Protein AF-0000000068317750 (afdb_homodimer)

Sequence (224 aa):
MEELCHSLQLIDGNGKFNVAGLEEFVKAVKLTQCGLSYTVVGIMGPQSSGKSTLLNHLFHTNFREMDAYKGRSQTTKGIWMANCVGIEPLTIAMDLEGTDGRERGECFQKQFMEELCHSLQLIDGNGKFNVAGLEEFVKAVKLTQCGLSYTVVGIMGPQSSGKSTLLNHLFHTNFREMDAYKGRSQTTKGIWMANCVGIEPLTIAMDLEGTDGRERGECFQKQF

pLDDT: mean 83.22, std 21.44, range [25.55, 98.38]

InterPro domains:
  IPR008803 RHD3/Sey1 [PTHR45923] (1-110)
  IPR027417 P-loop containing nucleoside triphosphate hydrolase [G3DSA:3.40.50.300] (4-111)
  IPR027417 P-loop containing nucleoside triphosphate hydrolase [SSF52540] (7-105)
  IPR030386 GB1/RHD3-type guanine nucleotide-binding (G) domain [PS51715] (35-112)

Nearest PDB structures (foldseek):
  5nkm-assembly2_D  TM=5.531E-01  e=4.008E-03  Caenorhabditis elegans
  6mq9-assembly3_C  TM=5.721E-01  e=2.357E-01  Homo sapiens
  7u06-assembly1_l  TM=4.426E-01  e=7.712E-02  Saccharomyces cerevisiae
  6mqk-assembly6_B  TM=5.219E-01  e=1.585E+00  Homo sapiens
  1z08-assembly3_C  TM=5.622E-01  e=6.299E+00  Homo sapiens

Organism: Vitis vinifera (NCBI:txid29760)

Radius of gyration: 17.78 Å; Cα contacts (8 Å, |Δi|>4): 434; chains: 2; bounding box: 45×52×44 Å

Secondary structure (DSSP, 8-state):
------EEEEE-TT--B-HHHHHHHHHHHTGGGSTT-EEEEEEE-BTTSSHHHHHHHHH--------STT-TT----SEEEEEPTT-SSEEEEEEEPPB--SSTTSSHHHH-/------EEEEE-TT--B-HHHHHHHHHHHTGGGSTT-EEEEEEE-STTSSHHHHHHHHH--------STT-TT----SEEEEEPTT-SSEEEEEEEPPS--SSTTSSHHHH-

Structure (mmCIF, N/CA/C/O backbone):
data_AF-0000000068317750-model_v1
#
loop_
_entity.id
_entity.type
_entity.pdbx_description
1 polymer 'GB1/RHD3-type G domain-containing protein'
#
loop_
_atom_site.group_PDB
_atom_site.id
_atom_site.type_symbol
_atom_site.label_atom_id
_atom_site.label_alt_id
_atom_site.label_comp_id
_atom_site.label_asym_id
_atom_site.label_entity_id
_atom_site.label_seq_id
_atom_site.pdbx_PDB_ins_code
_atom_site.Cartn_x
_atom_site.Cartn_y
_atom_site.Cartn_z
_atom_site.occupancy
_atom_site.B_iso_or_equiv
_atom_site.auth_seq_id
_atom_site.auth_comp_id
_atom_site.auth_asym_id
_atom_site.auth_atom_id
_atom_site.pdbx_PDB_model_num
ATOM 1 N N . MET A 1 1 ? 21.859 -11.875 11.891 1 47.12 1 MET A N 1
ATOM 2 C CA . MET A 1 1 ? 22.281 -10.523 11.555 1 47.12 1 MET A CA 1
ATOM 3 C C . MET A 1 1 ? 21.094 -9.57 11.484 1 47.12 1 MET A C 1
ATOM 5 O O . MET A 1 1 ? 20.078 -9.891 10.883 1 47.12 1 MET A O 1
ATOM 9 N N . GLU A 1 2 ? 20.953 -8.625 12.32 1 60.72 2 GLU A N 1
ATOM 10 C CA . GLU A 1 2 ? 19.844 -7.68 12.477 1 60.72 2 GLU A CA 1
ATOM 11 C C . GLU A 1 2 ? 19.484 -7.031 11.141 1 60.72 2 GLU A C 1
ATOM 13 O O . GLU A 1 2 ? 20.359 -6.484 10.453 1 60.72 2 GLU A O 1
ATOM 18 N N . GLU A 1 3 ? 18.531 -7.496 10.453 1 77.44 3 GLU A N 1
ATOM 19 C CA . GLU A 1 3 ? 18.125 -6.887 9.195 1 77.44 3 GLU A CA 1
ATOM 20 C C . GLU A 1 3 ? 17.875 -5.391 9.359 1 77.44 3 GLU A C 1
ATOM 22 O O . GLU A 1 3 ? 17.219 -4.969 10.312 1 77.44 3 GLU A O 1
ATOM 27 N N . LEU A 1 4 ? 18.766 -4.566 8.75 1 90.56 4 LEU A N 1
ATOM 28 C CA . LEU A 1 4 ? 18.719 -3.109 8.82 1 90.56 4 LEU A CA 1
ATOM 29 C C . LEU A 1 4 ? 17.609 -2.557 7.926 1 90.56 4 LEU A C 1
ATOM 31 O O . LEU A 1 4 ? 17.391 -3.053 6.82 1 90.56 4 LEU A O 1
ATOM 35 N N . CYS A 1 5 ? 16.938 -1.648 8.484 1 96.44 5 CYS A N 1
ATOM 36 C CA . CYS A 1 5 ? 15.961 -0.932 7.676 1 96.44 5 CYS A CA 1
ATOM 37 C C . CYS A 1 5 ? 16.625 0.178 6.871 1 96.44 5 CYS A C 1
ATOM 39 O O . CYS A 1 5 ? 17.219 1.099 7.441 1 96.44 5 CYS A O 1
ATOM 41 N N . HIS A 1 6 ? 16.625 0.074 5.582 1 97.25 6 HIS A N 1
ATOM 42 C CA . HIS A 1 6 ? 17.094 1.112 4.676 1 97.25 6 HIS A CA 1
ATOM 43 C C . HIS A 1 6 ? 15.945 1.959 4.152 1 97.25 6 HIS A C 1
ATOM 45 O O . HIS A 1 6 ? 14.93 1.421 3.697 1 97.25 6 HIS A O 1
ATOM 51 N N . SER A 1 7 ? 16.109 3.242 4.277 1 97 7 SER A N 1
ATOM 52 C CA . SER A 1 7 ? 15.086 4.156 3.766 1 97 7 SER A CA 1
ATOM 53 C C . SER A 1 7 ? 15.688 5.148 2.775 1 97 7 SER A C 1
ATOM 55 O O . SER A 1 7 ? 16.891 5.414 2.805 1 97 7 SER A O 1
ATOM 57 N N . LEU A 1 8 ? 14.789 5.645 1.859 1 96.88 8 LEU A N 1
ATOM 58 C CA . LEU A 1 8 ? 15.203 6.523 0.772 1 96.88 8 LEU A CA 1
ATOM 59 C C . LEU A 1 8 ? 14.078 7.465 0.37 1 96.88 8 LEU A C 1
ATOM 61 O O . LEU A 1 8 ? 12.922 7.047 0.26 1 96.88 8 LEU A O 1
ATOM 65 N N . GLN A 1 9 ? 14.484 8.75 0.254 1 97.12 9 GLN A N 1
ATOM 66 C CA . GLN A 1 9 ? 13.562 9.641 -0.44 1 97.12 9 GLN A CA 1
ATOM 67 C C . GLN A 1 9 ? 13.664 9.469 -1.953 1 97.12 9 GLN A C 1
ATOM 69 O O . GLN A 1 9 ? 14.555 10.039 -2.588 1 97.12 9 GLN A O 1
ATOM 74 N N . LEU A 1 10 ? 12.719 8.773 -2.482 1 97.69 10 LEU A N 1
ATOM 75 C CA . LEU A 1 10 ? 12.758 8.422 -3.898 1 97.69 10 LEU A CA 1
ATOM 76 C C . LEU A 1 10 ? 12.508 9.648 -4.77 1 97.69 10 LEU A C 1
ATOM 78 O O . LEU A 1 10 ? 13.188 9.844 -5.777 1 97.69 10 LEU A O 1
ATOM 82 N N . ILE A 1 11 ? 11.461 10.359 -4.453 1 97 11 ILE A N 1
ATOM 83 C CA . ILE A 1 11 ? 11.109 11.617 -5.098 1 97 11 ILE A CA 1
ATOM 84 C C . ILE A 1 11 ? 11.062 12.734 -4.059 1 97 11 ILE A C 1
ATOM 86 O O . ILE A 1 11 ? 10.438 12.586 -3.006 1 97 11 ILE A O 1
ATOM 90 N N . ASP A 1 12 ? 11.75 13.82 -4.344 1 94.38 12 ASP A N 1
ATOM 91 C CA . ASP A 1 12 ? 11.766 14.891 -3.35 1 94.38 12 ASP A CA 1
ATOM 92 C C . ASP A 1 12 ? 10.555 15.805 -3.52 1 94.38 12 ASP A C 1
ATOM 94 O O . ASP A 1 12 ? 9.711 15.57 -4.387 1 94.38 12 ASP A O 1
ATOM 98 N N . GLY A 1 13 ? 10.461 16.781 -2.621 1 89.06 13 GLY A N 1
ATOM 99 C CA . GLY A 1 13 ? 9.328 17.703 -2.621 1 89.06 13 GLY A CA 1
ATOM 100 C C . GLY A 1 13 ? 9.195 18.484 -3.916 1 89.06 13 GLY A C 1
ATOM 101 O O . GLY A 1 13 ? 8.125 19.016 -4.215 1 89.06 13 GLY A O 1
ATOM 102 N N . ASN A 1 14 ? 10.258 18.531 -4.684 1 92.12 14 ASN A N 1
ATOM 103 C CA . ASN A 1 14 ? 10.25 19.25 -5.953 1 92.12 14 ASN A CA 1
ATOM 104 C C . ASN A 1 14 ? 10 18.312 -7.129 1 92.12 14 ASN A C 1
ATOM 106 O O . ASN A 1 14 ? 10.008 18.734 -8.281 1 92.12 14 ASN A O 1
ATOM 110 N N . GLY A 1 15 ? 9.812 17.109 -6.836 1 92.69 15 GLY A N 1
ATOM 111 C CA . GLY A 1 15 ? 9.5 16.141 -7.871 1 92.69 15 GLY A CA 1
ATOM 112 C C . GLY A 1 15 ? 10.734 15.531 -8.516 1 92.69 15 GLY A C 1
ATOM 113 O O . GLY A 1 15 ? 10.641 14.875 -9.555 1 92.69 15 GLY A O 1
ATOM 114 N N . LYS A 1 16 ? 11.836 15.82 -7.922 1 96 16 LYS A N 1
ATOM 115 C CA . LYS A 1 16 ? 13.07 15.273 -8.484 1 96 16 LYS A CA 1
ATOM 116 C C . LYS A 1 16 ? 13.281 13.828 -8.047 1 96 16 LYS A C 1
ATOM 118 O O . LYS A 1 16 ? 13.211 13.516 -6.855 1 96 16 LYS A O 1
ATOM 123 N N . PHE A 1 17 ? 13.602 13.047 -9.062 1 97.31 17 PHE A N 1
ATOM 124 C CA . PHE A 1 17 ? 13.812 11.625 -8.812 1 97.31 17 PHE A CA 1
ATOM 125 C C . PHE A 1 17 ? 15.242 11.367 -8.344 1 97.31 17 PHE A C 1
ATOM 127 O O . PHE A 1 17 ? 16.203 11.875 -8.938 1 97.31 17 PHE A O 1
ATOM 134 N N . ASN A 1 18 ? 15.422 10.555 -7.336 1 97.94 18 ASN A N 1
ATOM 135 C CA . ASN A 1 18 ? 16.719 10.195 -6.785 1 97.94 18 ASN A CA 1
ATOM 136 C C . ASN A 1 18 ? 17.234 8.891 -7.387 1 97.94 18 ASN A C 1
ATOM 138 O O . ASN A 1 18 ? 17.25 7.855 -6.715 1 97.94 18 ASN A O 1
ATOM 142 N N . VAL A 1 19 ? 17.797 8.977 -8.508 1 97.62 19 VAL A N 1
ATOM 143 C CA . VAL A 1 19 ? 18.219 7.805 -9.266 1 97.62 19 VAL A CA 1
ATOM 144 C C . VAL A 1 19 ? 19.391 7.129 -8.555 1 97.62 19 VAL A C 1
ATOM 146 O O . VAL A 1 19 ? 19.375 5.914 -8.352 1 97.62 19 VAL A O 1
ATOM 149 N N . ALA A 1 20 ? 20.359 7.902 -8.227 1 97.69 20 ALA A N 1
ATOM 150 C CA . ALA A 1 20 ? 21.531 7.348 -7.555 1 97.69 20 ALA A CA 1
ATO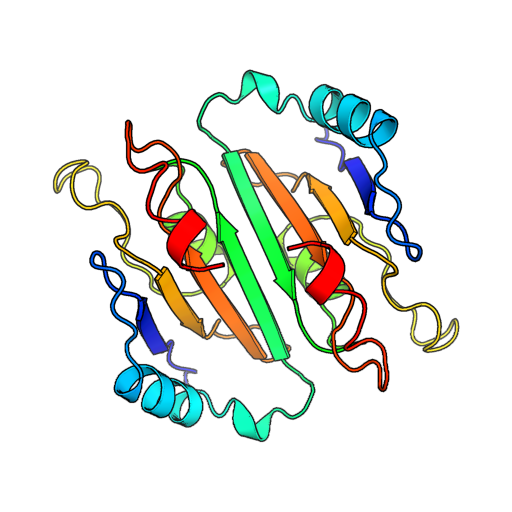M 151 C C . ALA A 1 20 ? 21.141 6.66 -6.246 1 97.69 20 ALA A C 1
ATOM 153 O O . ALA A 1 20 ? 21.625 5.574 -5.938 1 97.69 20 ALA A O 1
ATOM 154 N N . GLY A 1 21 ? 20.297 7.289 -5.453 1 97.94 21 GLY A N 1
ATOM 155 C CA . GLY A 1 21 ? 19.828 6.703 -4.211 1 97.94 21 GLY A CA 1
ATOM 156 C C . GLY A 1 21 ? 19.078 5.398 -4.414 1 97.94 21 GLY A C 1
ATOM 157 O O . GLY A 1 21 ? 19.219 4.465 -3.623 1 97.94 21 GLY A O 1
ATOM 158 N N . LEU A 1 22 ? 18.312 5.414 -5.461 1 97.56 22 LEU A N 1
ATOM 159 C CA . LEU A 1 22 ? 17.562 4.203 -5.758 1 97.56 22 LEU A CA 1
ATOM 160 C C . LEU A 1 22 ? 18.484 3.037 -6.066 1 97.56 22 LEU A C 1
ATOM 162 O O . LEU A 1 22 ? 18.25 1.916 -5.605 1 97.56 22 LEU A O 1
ATOM 166 N N . GLU A 1 23 ? 19.484 3.262 -6.836 1 97.38 23 GLU A N 1
ATOM 167 C CA . GLU A 1 23 ? 20.453 2.219 -7.16 1 97.38 23 GLU A CA 1
ATOM 168 C C . GLU A 1 23 ? 21.094 1.653 -5.902 1 97.38 23 GLU A C 1
ATOM 170 O O . GLU A 1 23 ? 21.219 0.436 -5.75 1 97.38 23 GLU A O 1
ATOM 175 N N . GLU A 1 24 ? 21.516 2.527 -5.047 1 97.62 24 GLU A N 1
ATOM 176 C CA . GLU A 1 24 ? 22.125 2.107 -3.785 1 97.62 24 GLU A CA 1
ATOM 177 C C . GLU A 1 24 ? 21.125 1.331 -2.926 1 97.62 24 GLU A C 1
ATOM 179 O O . GLU A 1 24 ? 21.484 0.342 -2.287 1 97.62 24 GLU A O 1
ATOM 184 N N . PHE A 1 25 ? 20 1.817 -2.891 1 97.44 25 PHE A N 1
ATOM 185 C CA . PHE A 1 25 ? 18.938 1.178 -2.105 1 97.44 25 PHE A CA 1
ATOM 186 C C . PHE A 1 25 ? 18.703 -0.25 -2.58 1 97.44 25 PHE A C 1
ATOM 188 O O . PHE A 1 25 ? 18.656 -1.18 -1.772 1 97.44 25 PHE A O 1
ATOM 195 N N . VAL A 1 26 ? 18.531 -0.471 -3.877 1 96.88 26 VAL A N 1
ATOM 196 C CA . VAL A 1 26 ? 18.25 -1.768 -4.492 1 96.88 26 VAL A CA 1
ATOM 197 C C . VAL A 1 26 ? 19.375 -2.75 -4.133 1 96.88 26 VAL A C 1
ATOM 199 O O . VAL A 1 26 ? 19.109 -3.91 -3.816 1 96.88 26 VAL A O 1
ATOM 202 N N . LYS A 1 27 ? 20.578 -2.271 -4.176 1 96.38 27 LYS A N 1
ATOM 203 C CA . LYS A 1 27 ? 21.719 -3.1 -3.82 1 96.38 27 LYS A CA 1
ATOM 204 C C . LYS A 1 27 ? 21.703 -3.453 -2.336 1 96.38 27 LYS A C 1
ATOM 206 O O . LYS A 1 27 ? 21.938 -4.605 -1.965 1 96.38 27 LYS A O 1
ATOM 211 N N . ALA A 1 28 ? 21.391 -2.473 -1.575 1 96.12 28 ALA A N 1
ATOM 212 C CA . ALA A 1 28 ? 21.453 -2.639 -0.125 1 96.12 28 ALA A CA 1
ATOM 213 C C . ALA A 1 28 ? 20.438 -3.67 0.349 1 96.12 28 ALA A C 1
ATOM 215 O O . ALA A 1 28 ? 20.719 -4.465 1.248 1 96.12 28 ALA A O 1
ATOM 216 N N . VAL A 1 29 ? 19.281 -3.652 -0.254 1 95.44 29 VAL A N 1
ATOM 217 C CA . VAL A 1 29 ? 18.234 -4.539 0.226 1 95.44 29 VAL A CA 1
ATOM 218 C C . VAL A 1 29 ? 18.234 -5.84 -0.578 1 95.44 29 VAL A C 1
ATOM 220 O O . VAL A 1 29 ? 17.438 -6.738 -0.329 1 95.44 29 VAL A O 1
ATOM 223 N N . LYS A 1 30 ? 19.109 -5.961 -1.599 1 94.38 30 LYS A N 1
ATOM 224 C CA . LYS A 1 30 ? 19.281 -7.145 -2.436 1 94.38 30 LYS A CA 1
ATOM 225 C C . LYS A 1 30 ? 17.984 -7.504 -3.16 1 94.38 30 LYS A C 1
ATOM 227 O O . LYS A 1 30 ? 17.609 -8.672 -3.211 1 94.38 30 LYS A O 1
ATOM 232 N N . LEU A 1 31 ? 17.406 -6.449 -3.67 1 93.31 31 LEU A N 1
ATOM 233 C CA . LEU A 1 31 ? 16.125 -6.621 -4.355 1 93.31 31 LEU A CA 1
ATOM 234 C C . LEU A 1 31 ? 16.297 -7.465 -5.613 1 93.31 31 LEU A C 1
ATOM 236 O O . LEU A 1 31 ? 15.422 -8.273 -5.945 1 93.31 31 LEU A O 1
ATOM 240 N N . THR A 1 32 ? 17.328 -7.266 -6.309 1 91.56 32 THR A N 1
ATOM 241 C CA . THR A 1 32 ? 17.562 -7.965 -7.57 1 91.56 32 THR A CA 1
ATOM 242 C C . THR A 1 32 ? 17.797 -9.453 -7.328 1 91.56 32 THR A C 1
ATOM 244 O O . THR A 1 32 ? 17.688 -10.266 -8.258 1 91.56 32 THR A O 1
ATOM 247 N N . GLN A 1 33 ? 18.016 -9.82 -6.188 1 92.5 33 GLN A N 1
ATOM 248 C CA . GLN A 1 33 ? 18.312 -11.211 -5.867 1 92.5 33 GLN A CA 1
ATOM 249 C C . GLN A 1 33 ? 17.047 -11.953 -5.418 1 92.5 33 GLN A C 1
ATOM 251 O O . GLN A 1 33 ? 17.078 -13.164 -5.215 1 92.5 33 GLN A O 1
ATOM 256 N N . CYS A 1 34 ? 16.016 -11.242 -5.332 1 91 34 CYS A N 1
ATOM 257 C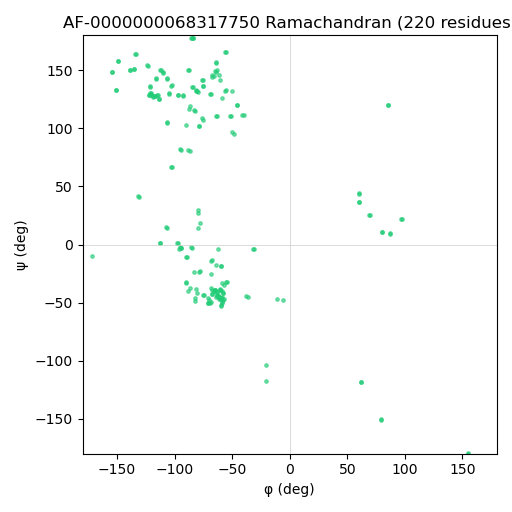 CA . CYS A 1 34 ? 14.805 -11.828 -4.758 1 91 34 CYS A CA 1
ATOM 258 C C . CYS A 1 34 ? 13.961 -12.5 -5.836 1 91 34 CYS A C 1
ATOM 260 O O . CYS A 1 34 ? 13.031 -13.25 -5.527 1 91 34 CYS A O 1
ATOM 262 N N . GLY A 1 35 ? 14.305 -12.281 -7.113 1 87.44 35 GLY A N 1
ATOM 263 C CA . GLY A 1 35 ? 13.477 -12.852 -8.164 1 87.44 35 GLY A CA 1
ATOM 264 C C . GLY A 1 35 ? 12.055 -12.336 -8.141 1 87.44 35 GLY A C 1
ATOM 265 O O . GLY A 1 35 ? 11.82 -11.133 -8.219 1 87.44 35 GLY A O 1
ATOM 266 N N . LEU A 1 36 ? 11.133 -13.312 -7.93 1 87.81 36 LEU A N 1
ATOM 267 C CA . LEU A 1 36 ? 9.711 -12.961 -7.945 1 87.81 36 LEU A CA 1
ATOM 268 C C . LEU A 1 36 ? 9.133 -12.984 -6.539 1 87.81 36 LEU A C 1
ATOM 270 O O . LEU A 1 36 ? 7.91 -12.93 -6.367 1 87.81 36 LEU A O 1
ATOM 274 N N . SER A 1 37 ? 10.023 -13.016 -5.613 1 91.62 37 SER A N 1
ATOM 275 C CA . SER A 1 37 ? 9.57 -13.062 -4.227 1 91.62 37 SER A CA 1
ATOM 276 C C . SER A 1 37 ? 9.688 -11.695 -3.562 1 91.62 37 SER A C 1
ATOM 278 O O . SER A 1 37 ? 10.516 -11.5 -2.676 1 91.62 37 SER A O 1
ATOM 280 N N . TYR A 1 38 ? 8.93 -10.766 -3.998 1 95.62 38 TYR A N 1
ATOM 281 C CA . TYR A 1 38 ? 8.898 -9.43 -3.408 1 95.62 38 TYR A CA 1
ATOM 282 C C . TYR A 1 38 ? 7.516 -8.812 -3.551 1 95.62 38 TYR A C 1
ATOM 284 O O . TYR A 1 38 ? 6.715 -9.242 -4.383 1 95.62 38 TYR A O 1
ATOM 292 N N . THR A 1 39 ? 7.25 -7.871 -2.707 1 96.38 39 THR A N 1
ATOM 293 C CA . THR A 1 39 ? 6.031 -7.074 -2.785 1 96.38 39 THR A CA 1
ATOM 294 C C . THR A 1 39 ? 6.32 -5.605 -2.5 1 96.38 39 THR A C 1
ATOM 296 O O . THR A 1 39 ? 7.336 -5.277 -1.882 1 96.38 39 THR A O 1
ATOM 299 N N . VAL A 1 40 ? 5.543 -4.75 -3.094 1 97.19 40 VAL A N 1
ATOM 300 C CA . VAL A 1 40 ? 5.594 -3.314 -2.836 1 97.19 40 VAL A CA 1
ATOM 301 C C . VAL A 1 40 ? 4.266 -2.852 -2.238 1 97.19 40 VAL A C 1
ATOM 303 O O . VAL A 1 40 ? 3.197 -3.141 -2.781 1 97.19 40 VAL A O 1
ATOM 306 N N . VAL A 1 41 ? 4.383 -2.195 -1.154 1 98.19 41 VAL A N 1
ATOM 307 C CA . VAL A 1 41 ? 3.205 -1.628 -0.504 1 98.19 41 VAL A CA 1
ATOM 308 C C . VAL A 1 41 ? 3.289 -0.103 -0.521 1 98.19 41 VAL A C 1
ATOM 310 O O . VAL A 1 41 ? 4.312 0.472 -0.145 1 98.19 41 VAL A O 1
ATOM 313 N N . GLY A 1 42 ? 2.23 0.509 -0.985 1 98 42 GLY A N 1
ATOM 314 C CA . GLY A 1 42 ? 2.129 1.959 -0.963 1 98 42 GLY A CA 1
ATOM 315 C C . GLY A 1 42 ? 1.004 2.467 -0.081 1 98 42 GLY A C 1
ATOM 316 O O . GLY A 1 42 ? -0.076 1.873 -0.042 1 98 42 GLY A O 1
ATOM 317 N N . ILE A 1 43 ? 1.285 3.566 0.569 1 97.44 43 ILE A N 1
ATOM 318 C CA . ILE A 1 43 ? 0.244 4.152 1.406 1 97.44 43 ILE A CA 1
ATOM 319 C C . ILE A 1 43 ? -0.051 5.578 0.942 1 97.44 43 ILE A C 1
ATOM 321 O O . ILE A 1 43 ? 0.865 6.324 0.589 1 97.44 43 ILE A O 1
ATOM 325 N N . MET A 1 44 ? -1.335 5.883 0.869 1 96.06 44 MET A N 1
ATOM 326 C CA . MET A 1 44 ? -1.827 7.207 0.5 1 96.06 44 MET A CA 1
ATOM 327 C C . MET A 1 44 ? -2.932 7.664 1.449 1 96.06 44 MET A C 1
ATOM 329 O O . MET A 1 44 ? -3.51 6.848 2.17 1 96.06 44 MET A O 1
ATOM 333 N N . GLY A 1 45 ? -3.166 8.992 1.371 1 94.44 45 GLY A N 1
ATOM 334 C CA . GLY A 1 45 ? -4.168 9.602 2.23 1 94.44 45 GLY A CA 1
ATOM 335 C C . GLY A 1 45 ? -3.916 11.078 2.49 1 94.44 45 GLY A C 1
ATOM 336 O O . GLY A 1 45 ? -2.945 11.641 1.984 1 94.44 45 GLY A O 1
ATOM 337 N N . PRO A 1 46 ? -4.844 11.625 3.285 1 91.06 46 PRO A N 1
ATOM 338 C CA . PRO A 1 46 ? -4.711 13.055 3.57 1 91.06 46 PRO A CA 1
ATOM 339 C C . PRO A 1 46 ? -3.441 13.391 4.348 1 91.06 46 PRO A C 1
ATOM 341 O O . PRO A 1 46 ? -2.834 12.5 4.953 1 91.06 46 PRO A O 1
ATOM 344 N N . GLN A 1 47 ? -3.084 14.695 4.152 1 88.5 47 GLN A N 1
ATOM 345 C CA . GLN A 1 47 ? -1.959 15.18 4.945 1 88.5 47 GLN A CA 1
ATOM 346 C C . GLN A 1 47 ? -2.209 14.969 6.438 1 88.5 47 GLN A C 1
ATOM 348 O O . GLN A 1 47 ? -3.314 15.211 6.926 1 88.5 47 GLN A O 1
ATOM 353 N N . SER A 1 48 ? -1.193 14.422 7.125 1 86.06 48 SER A N 1
ATOM 354 C CA . SER A 1 48 ? -1.175 14.258 8.578 1 86.06 48 SER A CA 1
ATOM 355 C C . SER A 1 48 ? -2.182 13.211 9.031 1 86.06 48 SER A C 1
ATOM 357 O O . SER A 1 48 ? -2.676 13.266 10.156 1 86.06 48 SER A O 1
ATOM 359 N N . SER A 1 49 ? -2.551 12.281 8.219 1 89.06 49 SER A N 1
ATOM 360 C CA . SER A 1 49 ? -3.516 11.242 8.57 1 89.06 49 SER A CA 1
ATOM 361 C C . SER A 1 49 ? -2.838 10.07 9.281 1 89.06 49 SER A C 1
ATOM 363 O O . SER A 1 49 ? -3.49 9.086 9.625 1 89.06 49 SER A O 1
ATOM 365 N N . GLY A 1 50 ? -1.449 10.102 9.445 1 90.81 50 GLY A N 1
ATOM 366 C CA . GLY A 1 50 ? -0.763 9.055 10.188 1 90.81 50 GLY A CA 1
ATOM 367 C C . GLY A 1 50 ? -0.173 7.977 9.297 1 90.81 50 GLY A C 1
ATOM 368 O O . GLY A 1 50 ? 0.101 6.863 9.75 1 90.81 50 GLY A O 1
ATOM 369 N N . LYS A 1 51 ? 0.057 8.266 8.078 1 94.12 51 LYS A N 1
ATOM 370 C CA . LYS A 1 51 ? 0.548 7.301 7.105 1 94.12 51 LYS A CA 1
ATOM 371 C C . LYS A 1 51 ? 1.899 6.73 7.527 1 94.12 51 LYS A C 1
ATOM 373 O O . LYS A 1 51 ? 2.062 5.512 7.625 1 94.12 51 LYS A O 1
ATOM 378 N N . SER A 1 52 ? 2.785 7.582 7.793 1 94 52 SER A N 1
ATOM 379 C CA . SER A 1 52 ? 4.121 7.141 8.18 1 94 52 SER A CA 1
ATOM 380 C C . SER A 1 52 ? 4.09 6.352 9.484 1 94 52 SER A C 1
ATOM 382 O O . SER A 1 52 ? 4.793 5.348 9.625 1 94 52 SER A O 1
ATOM 384 N N . THR A 1 53 ? 3.314 6.809 10.398 1 93.31 53 THR A N 1
ATOM 385 C CA . THR A 1 53 ? 3.178 6.121 11.68 1 93.31 53 THR A CA 1
ATOM 386 C C . THR A 1 53 ? 2.662 4.699 11.477 1 93.31 53 THR A C 1
ATOM 388 O O . THR A 1 53 ? 3.18 3.756 12.078 1 93.31 53 THR A O 1
ATOM 391 N N . LEU A 1 54 ? 1.647 4.57 10.648 1 94.25 54 LEU A N 1
ATOM 392 C CA . LEU A 1 54 ? 1.066 3.262 10.375 1 94.25 54 LEU A CA 1
ATOM 393 C C . LEU A 1 54 ? 2.1 2.328 9.758 1 94.25 54 LEU A C 1
ATOM 395 O O . LEU A 1 54 ? 2.248 1.184 10.188 1 94.25 54 LEU A O 1
ATOM 399 N N . LEU A 1 55 ? 2.844 2.797 8.758 1 96.25 55 LEU A N 1
ATOM 400 C CA . LEU A 1 55 ? 3.865 1.979 8.109 1 96.25 55 LEU A CA 1
ATOM 401 C C . LEU A 1 55 ? 4.941 1.566 9.109 1 96.25 55 LEU A C 1
ATOM 403 O O . LEU A 1 55 ? 5.355 0.404 9.133 1 96.25 55 LEU A O 1
ATOM 407 N N . ASN A 1 56 ? 5.355 2.502 9.883 1 95.75 56 ASN A N 1
ATOM 408 C CA . ASN A 1 56 ? 6.387 2.195 10.867 1 95.75 56 ASN A CA 1
ATOM 409 C C . ASN A 1 56 ? 5.918 1.121 11.844 1 95.75 56 ASN A C 1
ATOM 411 O O . ASN A 1 56 ? 6.695 0.24 12.227 1 95.75 56 ASN A O 1
ATOM 415 N N . HIS A 1 57 ? 4.754 1.211 12.172 1 94.94 57 HIS A N 1
ATOM 416 C CA . HIS A 1 57 ? 4.215 0.288 13.164 1 94.94 57 HIS A CA 1
ATOM 417 C C . HIS A 1 57 ? 3.975 -1.091 12.562 1 94.94 57 HIS A C 1
ATOM 419 O O . HIS A 1 57 ? 4.34 -2.107 13.156 1 94.94 57 HIS A O 1
ATOM 425 N N . LEU A 1 58 ? 3.428 -1.205 11.406 1 94.5 58 LEU A N 1
ATOM 426 C CA . LEU A 1 58 ? 2.992 -2.479 10.852 1 94.5 58 LEU A CA 1
ATOM 427 C C . LEU A 1 58 ? 4.117 -3.135 10.055 1 94.5 58 LEU A C 1
ATOM 429 O O . LEU A 1 58 ? 4.191 -4.363 9.977 1 94.5 58 LEU A O 1
ATOM 433 N N . PHE A 1 59 ? 4.957 -2.311 9.43 1 96.19 59 PHE A N 1
ATOM 434 C CA . PHE A 1 59 ? 5.941 -2.867 8.516 1 96.19 59 PHE A CA 1
ATOM 435 C C . PHE A 1 59 ? 7.352 -2.682 9.055 1 96.19 59 PHE A C 1
ATOM 437 O O . PHE A 1 59 ? 8.328 -2.982 8.367 1 96.19 59 PHE A O 1
ATOM 444 N N . HIS A 1 60 ? 7.496 -2.113 10.203 1 96.12 60 HIS A N 1
ATOM 445 C CA . HIS A 1 60 ? 8.781 -1.939 10.875 1 96.12 60 HIS A CA 1
ATOM 446 C C . HIS A 1 60 ? 9.734 -1.107 10.023 1 96.12 60 HIS A C 1
ATOM 448 O O . HIS A 1 60 ? 10.906 -1.464 9.867 1 96.12 60 HIS A O 1
ATOM 454 N N . THR A 1 61 ? 9.172 -0.158 9.367 1 96.69 61 THR A N 1
ATOM 455 C CA . THR A 1 61 ? 9.969 0.847 8.672 1 96.69 61 THR A CA 1
ATOM 456 C C . THR A 1 61 ? 10.391 1.962 9.625 1 96.69 61 THR A C 1
ATOM 458 O O . THR A 1 61 ? 10.094 1.905 10.82 1 96.69 61 THR A O 1
ATOM 461 N N . ASN A 1 62 ? 11.172 2.926 9.109 1 95.06 62 ASN A N 1
ATOM 462 C CA . ASN A 1 62 ? 11.672 4 9.953 1 95.06 62 ASN A CA 1
ATOM 463 C C . ASN A 1 62 ? 11.438 5.367 9.328 1 95.06 62 ASN A C 1
ATOM 465 O O . ASN A 1 62 ? 12.328 6.223 9.336 1 95.06 62 ASN A O 1
ATOM 469 N N . PHE A 1 63 ? 10.289 5.539 8.742 1 93.81 63 PHE A N 1
ATOM 470 C CA . PHE A 1 63 ? 9.945 6.828 8.148 1 93.81 63 PHE A CA 1
ATOM 471 C C . PHE A 1 63 ? 9.852 7.91 9.219 1 93.81 63 PHE A C 1
ATOM 473 O O . PHE A 1 63 ? 9.445 7.637 10.352 1 93.81 63 PHE A O 1
ATOM 480 N N . ARG A 1 64 ? 10.203 9.109 8.758 1 86.31 64 ARG A N 1
ATOM 481 C CA . ARG A 1 64 ? 10.078 10.242 9.664 1 86.31 64 ARG A CA 1
ATOM 482 C C . ARG A 1 64 ? 8.609 10.555 9.953 1 86.31 64 ARG A C 1
ATOM 484 O O . ARG A 1 64 ? 7.789 10.594 9.031 1 86.31 64 ARG A O 1
ATOM 491 N N . GLU A 1 65 ? 8.312 10.664 11.227 1 80.38 65 GLU A N 1
ATOM 492 C CA . GLU A 1 65 ? 6.949 10.984 11.641 1 80.38 65 GLU A CA 1
ATOM 493 C C . GLU A 1 65 ? 6.848 12.422 12.141 1 80.38 65 GLU A C 1
ATOM 495 O O . GLU A 1 65 ? 7.836 12.992 12.609 1 80.38 65 GLU A O 1
ATOM 500 N N . MET A 1 66 ? 5.641 12.945 11.75 1 69.5 66 MET A N 1
ATOM 501 C CA . MET A 1 66 ? 5.414 14.305 12.227 1 69.5 66 MET A CA 1
ATOM 502 C C . MET A 1 66 ? 5.332 14.336 13.75 1 69.5 66 MET A C 1
ATOM 504 O O . MET A 1 66 ? 4.707 13.469 14.359 1 69.5 66 MET A O 1
ATOM 508 N N . ASP A 1 67 ? 6.355 14.938 14.375 1 58.94 67 ASP A N 1
ATOM 509 C CA . ASP A 1 67 ? 6.32 15.109 15.82 1 58.94 67 ASP A CA 1
ATOM 510 C C . ASP A 1 67 ? 5.367 16.25 16.203 1 58.94 67 ASP A C 1
ATOM 512 O O . ASP A 1 67 ? 5.453 17.344 15.672 1 58.94 67 ASP A O 1
ATOM 516 N N . ALA A 1 68 ? 4.168 15.875 16.812 1 51.69 68 ALA A N 1
ATOM 517 C CA . ALA A 1 68 ? 3.279 16.906 17.359 1 51.69 68 ALA A CA 1
AT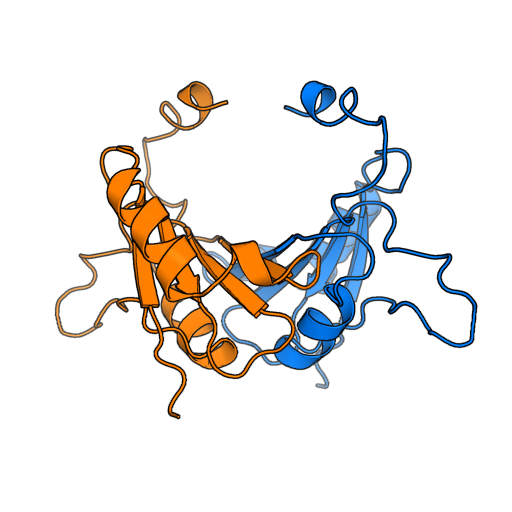OM 518 C C . ALA A 1 68 ? 4.078 18.031 18 1 51.69 68 ALA A C 1
ATOM 520 O O . ALA A 1 68 ? 3.68 19.203 17.922 1 51.69 68 ALA A O 1
ATOM 521 N N . TYR A 1 69 ? 5.07 17.719 18.766 1 50.16 69 TYR A N 1
ATOM 522 C CA . TYR A 1 69 ? 5.762 18.781 19.5 1 50.16 69 TYR A CA 1
ATOM 523 C C . TYR A 1 69 ? 6.582 19.656 18.562 1 50.16 69 TYR A C 1
ATOM 525 O O . TYR A 1 69 ? 6.844 20.812 18.844 1 50.16 69 TYR A O 1
ATOM 533 N N . LYS A 1 70 ? 7.305 19.047 17.703 1 52.78 70 LYS A N 1
ATOM 534 C CA . LYS A 1 70 ? 8.211 19.875 16.922 1 52.78 70 LYS A CA 1
ATOM 535 C C . LYS A 1 70 ? 7.473 20.578 15.789 1 52.78 70 LYS A C 1
ATOM 537 O O . LYS A 1 70 ? 8.086 21.234 14.953 1 52.78 70 LYS A O 1
ATOM 542 N N . GLY A 1 71 ? 6.23 20.875 15.836 1 47.34 71 GLY A N 1
ATOM 543 C CA . GLY A 1 71 ? 5.426 21.672 14.922 1 47.34 71 GLY A CA 1
ATOM 544 C C . GLY A 1 71 ? 4.887 20.875 13.75 1 47.34 71 GLY A C 1
ATOM 545 O O . GLY A 1 71 ? 5.473 19.875 13.359 1 47.34 71 GLY A O 1
ATOM 546 N N . ARG A 1 72 ? 3.457 20.797 13.578 1 49.78 72 ARG A N 1
ATOM 547 C CA . ARG A 1 72 ? 2.6 20.281 12.516 1 49.78 72 ARG A CA 1
ATOM 548 C C . ARG A 1 72 ? 3.266 20.422 11.156 1 49.78 72 ARG A C 1
ATOM 550 O O . ARG A 1 72 ? 2.631 20.203 10.117 1 49.78 72 ARG A O 1
ATOM 557 N N . SER A 1 73 ? 4.484 21.062 11.062 1 50.16 73 SER A N 1
ATOM 558 C CA . SER A 1 73 ? 4.832 21.594 9.742 1 50.16 73 SER A CA 1
ATOM 559 C C . SER A 1 73 ? 5.406 20.5 8.852 1 50.16 73 SER A C 1
ATOM 561 O O . SER A 1 73 ? 5.266 20.547 7.625 1 50.16 73 SER A O 1
ATOM 563 N N . GLN A 1 74 ? 6.309 19.688 9.328 1 56.53 74 GLN A N 1
ATOM 564 C CA . GLN A 1 74 ? 7.02 18.969 8.273 1 56.53 74 GLN A CA 1
ATOM 565 C C . GLN A 1 74 ? 6.297 17.672 7.906 1 56.53 74 GLN A C 1
ATOM 567 O O . GLN A 1 74 ? 6.215 16.75 8.719 1 56.53 74 GLN A O 1
ATOM 572 N N . THR A 1 75 ? 5.246 17.766 7.066 1 72 75 THR A N 1
ATOM 573 C CA . THR A 1 75 ? 4.562 16.641 6.441 1 72 75 THR A CA 1
ATOM 574 C C . THR A 1 75 ? 5.48 15.945 5.438 1 72 75 THR A C 1
ATOM 576 O O . THR A 1 75 ? 6.516 16.484 5.051 1 72 75 THR A O 1
ATOM 579 N N . THR A 1 76 ? 5.406 14.633 5.305 1 79.88 76 THR A N 1
ATOM 580 C CA . THR A 1 76 ? 6.168 13.875 4.32 1 79.88 76 THR A CA 1
ATOM 581 C C . THR A 1 76 ? 6.199 14.602 2.979 1 79.88 76 THR A C 1
ATOM 583 O O . THR A 1 76 ? 5.152 14.992 2.455 1 79.88 76 THR A O 1
ATOM 586 N N . LYS A 1 77 ? 7.449 15.086 2.635 1 87.12 77 LYS A N 1
ATOM 587 C CA . LYS A 1 77 ? 7.605 15.695 1.317 1 87.12 77 LYS A CA 1
ATOM 588 C C . LYS A 1 77 ? 8.078 14.672 0.291 1 87.12 77 LYS A C 1
ATOM 590 O O . LYS A 1 77 ? 9.023 13.922 0.545 1 87.12 77 LYS A O 1
ATOM 595 N N . GLY A 1 78 ? 7.316 14.641 -0.854 1 93.06 78 GLY A N 1
ATOM 596 C CA . GLY A 1 78 ? 7.695 13.703 -1.902 1 93.06 78 GLY A CA 1
ATOM 597 C C . GLY A 1 78 ? 7.25 12.281 -1.625 1 93.06 78 GLY A C 1
ATOM 598 O O . GLY A 1 78 ? 6.145 12.062 -1.122 1 93.06 78 GLY A O 1
ATOM 599 N N . ILE A 1 79 ? 8.008 11.32 -2.125 1 96 79 ILE A N 1
ATOM 600 C CA . ILE A 1 79 ? 7.734 9.898 -1.938 1 96 79 ILE A CA 1
ATOM 601 C C . ILE A 1 79 ? 8.938 9.227 -1.277 1 96 79 ILE A C 1
ATOM 603 O O . ILE A 1 79 ? 10.07 9.367 -1.746 1 96 79 ILE A O 1
ATOM 607 N N . TRP A 1 80 ? 8.656 8.516 -0.224 1 97.31 80 TRP A N 1
ATOM 608 C CA . TRP A 1 80 ? 9.695 7.785 0.495 1 97.31 80 TRP A CA 1
ATOM 609 C C . TRP A 1 80 ? 9.508 6.277 0.346 1 97.31 80 TRP A C 1
ATOM 611 O O . TRP A 1 80 ? 8.383 5.801 0.168 1 97.31 80 TRP A O 1
ATOM 621 N N . MET A 1 81 ? 10.633 5.547 0.382 1 98 81 MET A N 1
ATOM 622 C CA . MET A 1 81 ? 10.578 4.086 0.35 1 98 81 MET A CA 1
ATOM 623 C C . MET A 1 81 ? 11.516 3.482 1.389 1 98 81 MET A C 1
ATOM 625 O O . MET A 1 81 ? 12.531 4.082 1.74 1 98 81 MET A O 1
ATOM 629 N N . ALA A 1 82 ? 11.164 2.352 1.856 1 98.12 82 ALA A N 1
ATOM 630 C CA . ALA A 1 82 ? 11.977 1.603 2.816 1 98.12 82 ALA A CA 1
ATOM 631 C C . ALA A 1 82 ? 11.688 0.106 2.725 1 98.12 82 ALA A C 1
ATOM 633 O O . ALA A 1 82 ? 10.594 -0.299 2.328 1 98.12 82 ALA A O 1
ATOM 634 N N . ASN A 1 83 ? 12.719 -0.7 2.996 1 98 83 ASN A N 1
ATOM 635 C CA . ASN A 1 83 ? 12.461 -2.127 3.154 1 98 83 ASN A CA 1
ATOM 636 C C . ASN A 1 83 ? 11.812 -2.434 4.5 1 98 83 ASN A C 1
ATOM 638 O O . ASN A 1 83 ? 12.125 -1.799 5.508 1 98 83 ASN A O 1
ATOM 642 N N . CYS A 1 84 ? 10.891 -3.359 4.43 1 97.19 84 CYS A N 1
ATOM 643 C CA . CYS A 1 84 ? 10.195 -3.795 5.637 1 97.19 84 CYS A CA 1
ATOM 644 C C . CYS A 1 84 ? 10.969 -4.91 6.332 1 97.19 84 CYS A C 1
ATOM 646 O O . CYS A 1 84 ? 11.055 -6.027 5.82 1 97.19 84 CYS A O 1
ATOM 648 N N . VAL A 1 85 ? 11.344 -4.609 7.512 1 95.19 85 VAL A N 1
ATOM 649 C CA . VAL A 1 85 ? 12.234 -5.531 8.211 1 95.19 85 VAL A CA 1
ATOM 650 C C . VAL A 1 85 ? 11.414 -6.664 8.828 1 95.19 85 VAL A C 1
ATOM 652 O O . VAL A 1 85 ? 10.406 -6.422 9.492 1 95.19 85 VAL A O 1
ATOM 655 N N . GLY A 1 86 ? 11.859 -7.914 8.617 1 93.88 86 GLY A N 1
ATOM 656 C CA . GLY A 1 86 ? 11.227 -9.062 9.25 1 93.88 86 GLY A CA 1
ATOM 657 C C . GLY A 1 86 ? 9.961 -9.516 8.547 1 93.88 86 GLY A C 1
ATOM 658 O O . GLY A 1 86 ? 9.188 -10.297 9.094 1 93.88 86 GLY A O 1
ATOM 659 N N . ILE A 1 87 ? 9.727 -9.016 7.438 1 94.06 87 ILE A N 1
ATOM 660 C CA . ILE A 1 87 ? 8.508 -9.359 6.711 1 94.06 87 ILE A CA 1
ATOM 661 C C . ILE A 1 87 ? 8.867 -10.125 5.441 1 94.06 87 ILE A C 1
ATOM 663 O O . ILE A 1 87 ? 9.719 -9.688 4.664 1 94.06 87 ILE A O 1
ATOM 667 N N . GLU A 1 88 ? 8.281 -11.281 5.305 1 92.44 88 GLU A N 1
ATOM 668 C CA . GLU A 1 88 ? 8.391 -12.07 4.078 1 92.44 88 GLU A CA 1
ATOM 669 C C . GLU A 1 88 ? 7.059 -12.109 3.332 1 92.44 88 GLU A C 1
ATOM 671 O O . GLU A 1 88 ? 5.996 -12.195 3.949 1 92.44 88 GLU A O 1
ATOM 676 N N . PRO A 1 89 ? 7.164 -12.18 1.975 1 94.62 89 PRO A N 1
ATOM 677 C CA . PRO A 1 89 ? 8.305 -11.969 1.084 1 94.62 89 PRO A CA 1
ATOM 678 C C . PRO A 1 89 ? 8.945 -10.594 1.261 1 94.62 89 PRO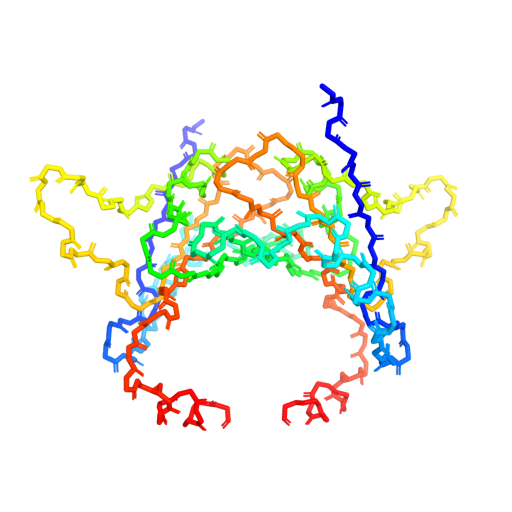 A C 1
ATOM 680 O O . PRO A 1 89 ? 8.391 -9.734 1.95 1 94.62 89 PRO A O 1
ATOM 683 N N . LEU A 1 90 ? 10.219 -10.414 0.675 1 95.94 90 LEU A N 1
ATOM 684 C CA . LEU A 1 90 ? 10.805 -9.078 0.724 1 95.94 90 LEU A CA 1
ATOM 685 C C . LEU A 1 90 ? 9.781 -8.023 0.331 1 95.94 90 LEU A C 1
ATOM 687 O O . LEU A 1 90 ? 9.219 -8.07 -0.764 1 95.94 90 LEU A O 1
ATOM 691 N N . THR A 1 91 ? 9.531 -7.148 1.201 1 97.44 91 THR A N 1
ATOM 692 C CA . THR A 1 91 ? 8.5 -6.137 0.997 1 97.44 91 THR A CA 1
ATOM 693 C C . THR A 1 91 ? 9.102 -4.734 1.077 1 97.44 91 THR A C 1
ATOM 695 O O . THR A 1 91 ? 9.875 -4.438 1.987 1 97.44 91 THR A O 1
ATOM 698 N N . ILE A 1 92 ? 8.789 -3.922 0.091 1 98 92 ILE A N 1
ATOM 699 C CA . ILE A 1 92 ? 9.148 -2.508 0.074 1 98 92 ILE A CA 1
ATOM 700 C C . ILE A 1 92 ? 7.922 -1.655 0.382 1 98 92 ILE A C 1
ATOM 702 O O . ILE A 1 92 ? 6.859 -1.855 -0.207 1 98 92 ILE A O 1
ATOM 706 N N . ALA A 1 93 ? 8.062 -0.742 1.317 1 98.38 93 ALA A N 1
ATOM 707 C CA . ALA A 1 93 ? 6.988 0.192 1.65 1 98.38 93 ALA A CA 1
ATOM 708 C C . ALA A 1 93 ? 7.254 1.567 1.044 1 98.38 93 ALA A C 1
ATOM 710 O O . ALA A 1 93 ? 8.391 2.049 1.051 1 98.38 93 ALA A O 1
ATOM 711 N N . MET A 1 94 ? 6.207 2.131 0.505 1 98.12 94 MET A N 1
ATOM 712 C CA . MET A 1 94 ? 6.27 3.486 -0.033 1 98.12 94 MET A CA 1
ATOM 713 C C . MET A 1 94 ? 5.309 4.41 0.706 1 98.12 94 MET A C 1
ATOM 715 O O . MET A 1 94 ? 4.125 4.102 0.839 1 98.12 94 MET A O 1
ATOM 719 N N . ASP A 1 95 ? 5.824 5.496 1.172 1 96.81 95 ASP A N 1
ATOM 720 C CA . ASP A 1 95 ? 5.074 6.531 1.88 1 96.81 95 ASP A CA 1
ATOM 721 C C . ASP A 1 95 ? 4.883 7.766 1.004 1 96.81 95 ASP A C 1
ATOM 723 O O . ASP A 1 95 ? 5.816 8.555 0.818 1 96.81 95 ASP A O 1
ATOM 727 N N . LEU A 1 96 ? 3.633 7.938 0.478 1 94.94 96 LEU A N 1
ATOM 728 C CA . LEU A 1 96 ? 3.35 9.047 -0.424 1 94.94 96 LEU A CA 1
ATOM 729 C C . LEU A 1 96 ? 2.938 10.289 0.358 1 94.94 96 LEU A C 1
ATOM 731 O O . LEU A 1 96 ? 2.311 10.188 1.414 1 94.94 96 LEU A O 1
ATOM 735 N N . GLU A 1 97 ? 3.238 11.383 -0.195 1 89.5 97 GLU A N 1
ATOM 736 C CA . GLU A 1 97 ? 2.82 12.648 0.398 1 89.5 97 GLU A CA 1
ATOM 737 C C . GLU A 1 97 ? 1.3 12.742 0.489 1 89.5 97 GLU A C 1
ATOM 739 O O . GLU A 1 97 ? 0.591 12.32 -0.427 1 89.5 97 GLU A O 1
ATOM 744 N N . GLY A 1 98 ? 0.768 13.281 1.526 1 89.69 98 GLY A N 1
ATOM 745 C CA . GLY A 1 98 ? -0.661 13.406 1.766 1 89.69 98 GLY A CA 1
ATOM 746 C C . GLY A 1 98 ? -1.364 14.273 0.743 1 89.69 98 GLY A C 1
ATOM 747 O O . GLY A 1 98 ? -0.755 15.18 0.164 1 89.69 98 GLY A O 1
ATOM 748 N N . THR A 1 99 ? -2.807 13.844 0.54 1 79.75 99 THR A N 1
ATOM 749 C CA . THR A 1 99 ? -3.68 14.555 -0.39 1 79.75 99 THR A CA 1
ATOM 750 C C . THR A 1 99 ? -4.414 15.688 0.317 1 79.75 99 THR A C 1
ATOM 752 O O . THR A 1 99 ? -4.691 15.602 1.515 1 79.75 99 THR A O 1
ATOM 755 N N . ASP A 1 100 ? -4.422 16.734 0.443 1 64.38 100 ASP A N 1
ATOM 756 C CA . ASP A 1 100 ? -5.188 17.906 0.869 1 64.38 100 ASP A CA 1
ATOM 757 C C . ASP A 1 100 ? -4.453 19.203 0.528 1 64.38 100 ASP A C 1
ATOM 759 O O . ASP A 1 100 ? -4.801 20.266 1.029 1 64.38 100 ASP A O 1
ATOM 763 N N . GLY A 1 101 ? -3.264 19.141 0.131 1 48 101 GLY A N 1
ATOM 764 C CA . GLY A 1 101 ? -2.883 20.5 -0.173 1 48 101 GLY A CA 1
ATOM 765 C C . GLY A 1 101 ? -3.881 21.219 -1.063 1 48 101 GLY A C 1
ATOM 766 O O . GLY A 1 101 ? -4.598 20.578 -1.837 1 48 101 GLY A O 1
ATOM 767 N N . ARG A 1 102 ? -4.375 22.531 -0.775 1 39 102 ARG A N 1
ATOM 768 C CA . ARG A 1 102 ? -5.133 23.391 -1.677 1 39 102 ARG A CA 1
ATOM 769 C C . ARG A 1 102 ? -4.934 22.969 -3.129 1 39 102 ARG A C 1
ATOM 771 O O . ARG A 1 102 ? -5.848 22.453 -3.764 1 39 102 ARG A O 1
ATOM 778 N N . GLU A 1 103 ? -4.25 23.969 -4.164 1 37.03 103 GLU A N 1
ATOM 779 C CA . GLU A 1 103 ? -4.07 24.25 -5.586 1 37.03 103 GLU A CA 1
ATOM 780 C C . GLU A 1 103 ? -3.295 23.141 -6.277 1 37.03 103 GLU A C 1
ATOM 782 O O . GLU A 1 103 ? -2.814 23.312 -7.398 1 37.03 103 GLU A O 1
ATOM 787 N N . ARG A 1 104 ? -2.516 22.156 -5.836 1 36.88 104 ARG A N 1
ATOM 788 C CA . ARG A 1 104 ? -1.571 21.703 -6.852 1 36.88 104 ARG A CA 1
ATOM 789 C C . ARG A 1 104 ? -2.25 20.797 -7.863 1 36.88 104 ARG A C 1
ATOM 791 O O . ARG A 1 104 ? -2.334 19.578 -7.652 1 36.88 104 ARG A O 1
ATOM 798 N N . GLY A 1 105 ? -3.424 20.641 -8.133 1 36.62 105 GLY A N 1
ATOM 799 C CA . GLY A 1 105 ? -4.078 20.141 -9.328 1 36.62 105 GLY A CA 1
ATOM 800 C C . GLY A 1 105 ? -3.117 19.891 -10.477 1 36.62 105 GLY A C 1
ATOM 801 O O . GLY A 1 105 ? -3.402 19.094 -11.375 1 36.62 105 GLY A O 1
ATOM 802 N N . GLU A 1 106 ? -2.195 20.812 -10.844 1 34.53 106 GLU A N 1
ATOM 803 C CA . GLU A 1 106 ? -1.333 20.859 -12.023 1 34.53 106 GLU A CA 1
ATOM 804 C C . GLU A 1 106 ? -0.287 19.75 -11.992 1 34.53 106 GLU A C 1
ATOM 806 O O . GLU A 1 106 ? 0.224 19.344 -13.031 1 34.53 106 GLU A O 1
ATOM 811 N N . CYS A 1 107 ? 0.287 19.375 -10.922 1 28.64 107 CYS A N 1
ATOM 812 C CA . CYS A 1 107 ? 1.484 18.547 -11.039 1 28.64 107 CYS A CA 1
ATOM 813 C C . CYS A 1 107 ? 1.12 17.094 -11.289 1 28.64 107 CYS A C 1
ATOM 815 O O . CYS A 1 107 ? 1.956 16.297 -11.734 1 28.64 107 CYS A O 1
ATOM 817 N N . PHE A 1 108 ? 0.163 16.406 -10.727 1 33.03 108 PHE A N 1
ATOM 818 C CA . PHE A 1 108 ? -0.119 15.008 -11.055 1 33.03 108 PHE A CA 1
ATOM 819 C C . PHE A 1 108 ? -0.395 14.852 -12.547 1 33.03 108 PHE A C 1
ATOM 821 O O . PHE A 1 108 ? -0.358 13.734 -13.078 1 33.03 108 PHE A O 1
ATOM 828 N N . GLN A 1 109 ? -0.976 15.727 -13.211 1 31.08 109 GLN A N 1
ATOM 829 C CA . GLN A 1 109 ? -1.081 15.656 -14.664 1 31.08 109 GLN A CA 1
ATOM 830 C C . GLN A 1 109 ? 0.294 15.508 -15.305 1 31.08 109 GLN A C 1
ATOM 832 O O . GLN A 1 109 ? 0.409 15.016 -16.438 1 31.08 109 GLN A O 1
ATOM 837 N N . LYS A 1 110 ? 1.385 16.094 -14.711 1 31.28 110 LYS A N 1
ATOM 838 C CA . LYS A 1 110 ? 2.639 16.062 -15.453 1 31.28 110 LYS A CA 1
ATOM 839 C C . LYS A 1 110 ? 3.305 14.688 -15.344 1 31.28 110 LYS A C 1
ATOM 841 O O . LYS A 1 110 ? 4.281 14.414 -16.047 1 31.28 110 LYS A O 1
ATOM 846 N N . GLN A 1 111 ? 2.984 13.984 -14.359 1 27.62 111 GLN A N 1
ATOM 847 C CA . GLN A 1 111 ? 3.771 12.758 -14.297 1 27.62 111 GLN A CA 1
ATOM 848 C C . GLN A 1 111 ? 3.115 11.648 -15.109 1 27.62 111 GLN A C 1
ATOM 850 O O . GLN A 1 111 ? 3.771 10.664 -15.469 1 27.62 111 GLN A O 1
ATOM 855 N N . PHE A 1 112 ? 1.834 11.508 -15.086 1 26.38 112 PHE A N 1
ATOM 856 C CA . PHE A 1 112 ? 1.33 10.531 -16.031 1 26.38 112 PHE A CA 1
ATOM 857 C C . PHE A 1 112 ? 1.13 11.156 -17.406 1 26.38 112 PHE A C 1
ATOM 859 O O . PHE A 1 112 ? 0.734 12.32 -17.516 1 26.38 112 PHE A O 1
ATOM 866 N N . MET B 1 1 ? -18.766 -4.02 19.5 1 47.19 1 MET B N 1
ATOM 867 C CA . MET B 1 1 ? -19.344 -4.602 18.281 1 47.19 1 MET B CA 1
ATOM 868 C C . MET B 1 1 ? -18.25 -5.031 17.312 1 47.19 1 MET B C 1
ATOM 870 O O . MET B 1 1 ? -17.297 -4.285 17.078 1 47.19 1 MET B O 1
ATOM 874 N N . GLU B 1 2 ? -18.031 -6.258 17.031 1 60.66 2 GLU B N 1
ATOM 875 C CA . GLU B 1 2 ? -17 -6.871 16.219 1 60.66 2 GLU B CA 1
ATOM 876 C C . GLU B 1 2 ? -16.859 -6.172 14.867 1 60.66 2 GLU B C 1
ATOM 878 O O . GLU B 1 2 ? -17.859 -6.012 14.148 1 60.66 2 GLU B O 1
ATOM 883 N N . GLU B 1 3 ? -15.984 -5.273 14.711 1 77.19 3 GLU B N 1
ATOM 884 C CA . GLU B 1 3 ? -15.797 -4.617 13.422 1 77.19 3 GLU B CA 1
ATOM 885 C C . GLU B 1 3 ? -15.633 -5.637 12.305 1 77.19 3 GLU B C 1
ATOM 887 O O . GLU B 1 3 ? -14.867 -6.594 12.438 1 77.19 3 GLU B O 1
ATOM 892 N N . LEU B 1 4 ? -16.656 -5.727 11.422 1 90.5 4 LEU B N 1
ATOM 893 C CA . LEU B 1 4 ? -16.688 -6.66 10.305 1 90.5 4 LEU B CA 1
ATOM 894 C C . LEU B 1 4 ? -15.766 -6.207 9.18 1 90.5 4 LEU B C 1
ATOM 896 O O . LEU B 1 4 ? -15.68 -5.012 8.891 1 90.5 4 LEU B O 1
ATOM 900 N N . CYS B 1 5 ? -15.094 -7.145 8.695 1 96.44 5 CYS B N 1
ATOM 901 C CA . CYS B 1 5 ? -14.297 -6.863 7.504 1 96.44 5 CYS B CA 1
ATOM 902 C C . CYS B 1 5 ? -15.148 -6.949 6.246 1 96.44 5 CYS B C 1
ATOM 904 O O . CYS B 1 5 ? -15.711 -8 5.938 1 96.44 5 CYS B O 1
ATOM 906 N N . HIS B 1 6 ? -15.32 -5.863 5.555 1 97.25 6 HIS B N 1
ATOM 907 C CA . HIS B 1 6 ? -15.992 -5.809 4.266 1 97.25 6 HIS B CA 1
ATOM 908 C C . HIS B 1 6 ? -14.992 -5.828 3.115 1 97.25 6 HIS B C 1
ATOM 910 O O . HIS B 1 6 ? -14.016 -5.074 3.125 1 97.25 6 HIS B O 1
ATOM 916 N N . SER B 1 7 ? -15.227 -6.727 2.197 1 97 7 SER B N 1
ATOM 917 C CA . SER B 1 7 ? -14.367 -6.805 1.022 1 97 7 SER B CA 1
ATOM 918 C C . SER B 1 7 ? -15.172 -6.668 -0.264 1 97 7 SER B C 1
ATOM 920 O O . SER B 1 7 ? -16.375 -6.941 -0.281 1 97 7 SER B O 1
ATOM 922 N N . LEU B 1 8 ? -14.445 -6.168 -1.325 1 96.88 8 LEU B N 1
ATOM 923 C CA . LEU B 1 8 ? -15.078 -5.871 -2.605 1 96.88 8 LEU B CA 1
ATOM 924 C C . LEU B 1 8 ? -14.094 -6.039 -3.754 1 96.88 8 LEU B C 1
ATOM 926 O O . LEU B 1 8 ? -12.938 -5.613 -3.656 1 96.88 8 LEU B O 1
ATOM 930 N N . GLN B 1 9 ? -14.609 -6.762 -4.785 1 97.12 9 GLN B N 1
ATOM 931 C CA . GLN B 1 9 ? -13.859 -6.68 -6.035 1 97.12 9 GLN B CA 1
ATOM 932 C C . GLN B 1 9 ? -14.164 -5.383 -6.781 1 97.12 9 GLN B C 1
ATOM 934 O O . GLN B 1 9 ? -15.188 -5.289 -7.473 1 97.12 9 GLN B O 1
ATOM 939 N N . LEU B 1 10 ? -13.273 -4.465 -6.68 1 97.75 10 LEU B N 1
ATOM 940 C CA . LEU B 1 10 ? -13.492 -3.133 -7.23 1 97.75 10 LEU B CA 1
ATOM 941 C C . LEU B 1 10 ? -13.453 -3.164 -8.758 1 97.75 10 LEU B C 1
ATOM 943 O O . LEU B 1 10 ? -14.289 -2.543 -9.414 1 97.75 10 LEU B O 1
ATOM 947 N N . ILE B 1 11 ? -12.406 -3.766 -9.289 1 97.06 11 ILE B N 1
ATOM 948 C CA . ILE B 1 11 ? -12.25 -3.992 -10.719 1 97.06 11 ILE B CA 1
ATOM 949 C C . ILE B 1 11 ? -12.133 -5.492 -10.992 1 97.06 11 ILE B C 1
ATOM 951 O O . ILE B 1 11 ? -11.344 -6.188 -10.344 1 97.06 11 ILE B O 1
ATOM 955 N N . ASP B 1 12 ? -12.938 -5.98 -11.906 1 94.44 12 ASP B N 1
ATOM 956 C CA . ASP B 1 12 ? -12.883 -7.418 -12.164 1 94.44 12 ASP B CA 1
ATOM 957 C C . ASP B 1 12 ? -11.781 -7.754 -13.172 1 94.44 12 ASP B C 1
ATOM 959 O O . ASP B 1 12 ? -11.062 -6.863 -13.625 1 94.44 12 ASP B O 1
ATOM 963 N N . GLY B 1 13 ? -11.625 -9.055 -13.422 1 89.25 13 GLY B N 1
ATOM 964 C CA . GLY B 1 13 ? -10.578 -9.523 -14.312 1 89.25 13 GLY B CA 1
ATOM 965 C C . GLY B 1 13 ? -10.688 -8.969 -15.719 1 89.25 13 GLY B C 1
ATOM 966 O O . GLY B 1 13 ? -9.719 -8.977 -16.484 1 89.25 13 GLY B O 1
ATOM 967 N N . ASN B 1 14 ? -11.859 -8.477 -16.062 1 92.25 14 ASN B N 1
ATOM 968 C CA . ASN B 1 14 ? -12.086 -7.906 -17.375 1 92.25 14 ASN B CA 1
ATOM 969 C C . ASN B 1 14 ? -11.945 -6.387 -17.375 1 92.25 14 ASN B C 1
ATOM 971 O O . ASN B 1 14 ? -12.164 -5.73 -18.391 1 92.25 14 ASN B O 1
ATOM 975 N N . GLY B 1 15 ? -11.633 -5.859 -16.266 1 92.88 15 GLY B N 1
ATOM 976 C CA . GLY B 1 15 ? -11.406 -4.426 -16.156 1 92.88 15 GLY B CA 1
ATOM 977 C C . GLY B 1 15 ? -12.68 -3.643 -15.883 1 92.88 15 GLY B C 1
ATOM 978 O O . GLY B 1 15 ? -12.695 -2.414 -15.992 1 92.88 15 GLY B O 1
ATOM 979 N N . LYS B 1 16 ? -13.703 -4.359 -15.602 1 96.12 16 LYS B N 1
ATOM 980 C CA . LYS B 1 16 ? -14.961 -3.678 -15.32 1 96.12 16 LYS B CA 1
ATOM 981 C C . LYS B 1 16 ? -15 -3.164 -13.883 1 96.12 16 LYS B C 1
ATOM 983 O O . LYS B 1 16 ? -14.727 -3.912 -12.945 1 96.12 16 LYS B O 1
ATOM 988 N N . PHE B 1 17 ? -15.406 -1.908 -13.828 1 97.38 17 PHE B N 1
ATOM 989 C CA . PHE B 1 17 ? -15.484 -1.259 -12.523 1 97.38 17 PHE B CA 1
ATOM 990 C C . PHE B 1 17 ? -16.797 -1.579 -11.836 1 97.38 17 PHE B C 1
ATOM 992 O O . PHE B 1 17 ? -17.875 -1.483 -12.445 1 97.38 17 PHE B O 1
ATOM 999 N N . ASN B 1 18 ? -16.766 -1.897 -10.562 1 98 18 ASN B N 1
ATOM 1000 C CA . ASN B 1 18 ? -17.938 -2.211 -9.758 1 98 18 ASN B CA 1
ATOM 1001 C C . ASN B 1 18 ? -18.453 -0.983 -9.008 1 98 18 ASN B C 1
ATOM 1003 O O . ASN B 1 18 ? -18.281 -0.883 -7.793 1 98 18 ASN B O 1
ATOM 1007 N N . VAL B 1 19 ? -19.172 -0.186 -9.672 1 97.62 19 VAL B N 1
ATOM 1008 C CA . VAL B 1 19 ? -19.609 1.094 -9.125 1 97.62 19 VAL B CA 1
ATOM 1009 C C . VAL B 1 19 ? -20.609 0.857 -8 1 97.62 19 VAL B C 1
ATOM 1011 O O . VAL B 1 19 ? -20.484 1.434 -6.918 1 97.62 19 VAL B O 1
ATOM 1014 N N . ALA B 1 20 ? -21.562 0.051 -8.266 1 97.69 20 ALA B N 1
ATOM 1015 C CA . ALA B 1 20 ? -22.578 -0.226 -7.254 1 97.69 20 ALA B CA 1
ATOM 1016 C C . ALA B 1 20 ? -21.953 -0.815 -5.992 1 97.69 20 ALA B C 1
ATOM 1018 O O . ALA B 1 20 ? -22.328 -0.435 -4.879 1 97.69 20 ALA B O 1
ATOM 1019 N N . GLY B 1 21 ? -21.078 -1.766 -6.152 1 97.94 21 GLY B N 1
ATOM 1020 C CA . GLY B 1 21 ? -20.375 -2.357 -5.02 1 97.94 21 GLY B CA 1
ATOM 1021 C C . GLY B 1 21 ? -19.578 -1.349 -4.215 1 97.94 21 GLY B C 1
ATOM 1022 O O . GLY B 1 21 ? -19.531 -1.421 -2.986 1 97.94 21 GLY B O 1
ATOM 1023 N N . LEU B 1 22 ? -18.984 -0.474 -4.965 1 97.62 22 LEU B N 1
ATOM 1024 C CA . LEU B 1 22 ? -18.188 0.551 -4.293 1 97.62 22 LEU B CA 1
ATOM 1025 C C . LEU B 1 22 ? -19.078 1.433 -3.416 1 97.62 22 LEU B C 1
ATOM 1027 O O . LEU B 1 22 ? -18.703 1.765 -2.287 1 97.62 22 LEU B O 1
ATOM 1031 N N . GLU B 1 23 ? -20.172 1.837 -3.908 1 97.31 23 GLU B N 1
ATOM 1032 C CA . GLU B 1 23 ? -21.109 2.656 -3.135 1 97.31 23 GLU B CA 1
ATOM 1033 C C . GLU B 1 23 ? -21.516 1.952 -1.845 1 97.31 23 GLU B C 1
ATOM 1035 O O . GLU B 1 23 ? -21.531 2.562 -0.773 1 97.31 23 GLU B O 1
ATOM 1040 N N . GLU B 1 24 ? -21.859 0.716 -1.974 1 97.56 24 GLU B N 1
ATOM 1041 C CA . GLU B 1 24 ? -22.25 -0.072 -0.807 1 97.56 24 GLU B CA 1
ATOM 1042 C C . GLU B 1 24 ? -21.078 -0.209 0.175 1 97.56 24 GLU B C 1
ATOM 1044 O O . GLU B 1 24 ? -21.281 -0.139 1.39 1 97.56 24 GLU B O 1
ATOM 1049 N N . PHE B 1 25 ? -19.984 -0.455 -0.361 1 97.44 25 PHE B N 1
ATOM 1050 C CA . PHE B 1 25 ? -18.797 -0.613 0.459 1 97.44 25 PHE B CA 1
ATOM 1051 C C . PHE B 1 25 ? -18.531 0.646 1.273 1 97.44 25 PHE B C 1
ATOM 1053 O O . PHE B 1 25 ? -18.297 0.574 2.482 1 97.44 25 PHE B O 1
ATOM 1060 N N . VAL B 1 26 ? -18.531 1.818 0.656 1 96.94 26 VAL B N 1
ATOM 1061 C CA . VAL B 1 26 ? -18.25 3.111 1.278 1 96.94 26 VAL B CA 1
ATOM 1062 C C . VAL B 1 26 ? -19.234 3.344 2.43 1 96.94 26 VAL B C 1
ATOM 1064 O O . VAL B 1 26 ? -18.828 3.812 3.5 1 96.94 26 VAL B O 1
ATOM 1067 N N . LYS B 1 27 ? -20.469 3.006 2.207 1 96.25 27 LYS B N 1
ATOM 1068 C CA . LYS B 1 27 ? -21.484 3.146 3.242 1 96.25 27 LYS B CA 1
ATOM 1069 C C . LYS B 1 27 ? -21.234 2.186 4.398 1 96.25 27 LYS B C 1
ATOM 1071 O O . LYS B 1 27 ? -21.312 2.574 5.566 1 96.25 27 LYS B O 1
ATOM 1076 N N . ALA B 1 28 ? -20.891 1.013 4.031 1 96.06 28 ALA B N 1
ATOM 1077 C CA . ALA B 1 28 ? -20.719 -0.04 5.031 1 96.06 28 ALA B CA 1
ATOM 1078 C C . ALA B 1 28 ? -19.562 0.281 5.977 1 96.06 28 ALA B C 1
ATOM 1080 O O . ALA B 1 28 ? -19.656 0.029 7.184 1 96.06 28 ALA B O 1
ATOM 1081 N N . VAL B 1 29 ? -18.516 0.822 5.441 1 95.38 29 VAL B N 1
ATOM 1082 C CA . VAL B 1 29 ? -17.344 1.055 6.273 1 95.38 29 VAL B CA 1
ATOM 1083 C C . VAL B 1 29 ? -17.375 2.479 6.828 1 95.38 29 VAL B C 1
ATOM 1085 O O . VAL B 1 29 ? -16.469 2.885 7.562 1 95.38 29 VAL B O 1
ATOM 1088 N N . LYS B 1 30 ? -18.375 3.303 6.457 1 94.31 30 LYS B N 1
ATOM 1089 C CA . LYS B 1 30 ? -18.578 4.672 6.926 1 94.31 30 LYS B CA 1
ATOM 1090 C C . LYS B 1 30 ? -17.391 5.555 6.586 1 94.31 30 LYS B C 1
ATOM 1092 O O . LYS B 1 30 ? -16.922 6.332 7.426 1 94.31 30 LYS B O 1
ATOM 1097 N N . LEU B 1 31 ? -16.953 5.355 5.359 1 93.31 31 LEU B N 1
ATOM 1098 C CA . LEU B 1 31 ? -15.781 6.094 4.898 1 93.31 31 LEU B CA 1
ATOM 1099 C C . LEU B 1 31 ? -16.078 7.59 4.844 1 93.31 31 LEU B C 1
ATOM 1101 O O . LEU B 1 31 ? -15.203 8.406 5.148 1 93.31 31 LEU B O 1
ATOM 1105 N N . THR B 1 32 ? -17.219 7.953 4.441 1 91.44 32 THR B N 1
ATOM 1106 C CA . THR B 1 32 ? -17.578 9.359 4.281 1 91.44 32 THR B CA 1
ATOM 1107 C C . THR B 1 32 ? -17.656 10.055 5.637 1 91.44 32 THR B C 1
ATOM 1109 O O . THR B 1 32 ? -17.641 11.281 5.711 1 91.44 32 THR B O 1
ATOM 1112 N N . GLN B 1 33 ? -17.688 9.359 6.625 1 92.38 33 GLN B N 1
ATOM 1113 C CA . GLN B 1 33 ? -17.828 9.93 7.961 1 92.38 33 GLN B CA 1
ATOM 1114 C C . GLN B 1 33 ? -16.469 10.109 8.633 1 92.38 33 GLN B C 1
ATOM 1116 O O . GLN B 1 33 ? -16.375 10.672 9.719 1 92.38 33 GLN B O 1
ATOM 1121 N N . CYS B 1 34 ? -15.484 9.703 7.965 1 90.94 34 CYS B N 1
ATOM 1122 C CA . CYS B 1 34 ? -14.164 9.688 8.594 1 90.94 34 CYS B CA 1
ATOM 1123 C C . CYS B 1 34 ? -13.445 11.008 8.367 1 90.94 34 CYS B C 1
ATOM 1125 O O . CYS B 1 34 ? -12.422 11.281 9.008 1 90.94 34 CYS B O 1
ATOM 1127 N N . GLY B 1 35 ? -13.984 11.867 7.484 1 87.44 35 GLY B N 1
ATOM 1128 C CA . GLY B 1 35 ? -13.273 13.102 7.195 1 87.44 35 GLY B CA 1
ATOM 1129 C C . GLY B 1 35 ? -11.906 12.875 6.594 1 87.44 35 GLY B C 1
ATOM 1130 O O . GLY B 1 35 ? -11.773 12.227 5.555 1 87.44 35 GLY B O 1
ATOM 1131 N N . LEU B 1 36 ? -10.891 13.359 7.355 1 87.88 36 LEU B N 1
ATOM 1132 C CA . LEU B 1 36 ? -9.516 13.258 6.859 1 87.88 36 LEU B CA 1
ATOM 1133 C C . LEU B 1 36 ? -8.734 12.203 7.633 1 87.88 36 LEU B C 1
ATOM 1135 O O . LEU B 1 36 ? -7.512 12.125 7.512 1 87.88 36 LEU B O 1
ATOM 1139 N N . SER B 1 37 ? -9.477 11.414 8.32 1 91.5 37 SER B N 1
ATOM 1140 C CA . SER B 1 37 ? -8.82 10.383 9.109 1 91.5 37 SER B CA 1
ATOM 1141 C C . SER B 1 37 ? -8.938 9.016 8.438 1 91.5 37 SER B C 1
ATOM 1143 O O . SER B 1 37 ? -9.641 8.133 8.938 1 91.5 37 SER B O 1
ATOM 1145 N N . TYR B 1 38 ? -8.336 8.852 7.348 1 95.62 38 TYR B N 1
ATOM 1146 C CA . TYR B 1 38 ? -8.312 7.582 6.637 1 95.62 38 TYR B CA 1
ATOM 1147 C C . TYR B 1 38 ? -7.012 7.418 5.855 1 95.62 38 TYR B C 1
ATOM 1149 O O . TYR B 1 38 ? -6.309 8.398 5.59 1 95.62 38 TYR B O 1
ATOM 1157 N N . THR B 1 39 ? -6.691 6.199 5.566 1 96.31 39 THR B N 1
ATOM 1158 C CA . THR B 1 39 ? -5.559 5.871 4.707 1 96.31 39 THR B CA 1
ATOM 1159 C C . THR B 1 39 ? -5.91 4.734 3.756 1 96.31 39 THR B C 1
ATOM 1161 O O . THR B 1 39 ? -6.848 3.971 4.012 1 96.31 39 THR B O 1
ATOM 1164 N N . VAL B 1 40 ? -5.285 4.742 2.604 1 97.19 40 VAL B N 1
ATOM 1165 C CA . VAL B 1 40 ? -5.402 3.666 1.628 1 97.19 40 VAL B CA 1
ATOM 1166 C C . VAL B 1 40 ? -4.039 3.006 1.424 1 97.19 40 VAL B C 1
ATOM 1168 O O . VAL B 1 40 ? -3.043 3.688 1.178 1 97.19 40 VAL B O 1
ATOM 1171 N N . VAL B 1 41 ? -4.051 1.733 1.563 1 98.19 41 VAL B N 1
ATOM 1172 C CA . VAL B 1 41 ? -2.838 0.958 1.329 1 98.19 41 VAL B CA 1
ATOM 1173 C C . VAL B 1 41 ? -3.035 0.041 0.124 1 98.19 41 VAL B C 1
ATOM 1175 O O . VAL B 1 41 ? -4.031 -0.683 0.042 1 98.19 41 VAL B O 1
ATOM 1178 N N . GLY B 1 42 ? -2.098 0.123 -0.789 1 98 42 GLY B N 1
ATOM 1179 C CA . GLY B 1 42 ? -2.098 -0.767 -1.939 1 98 42 GLY B CA 1
ATOM 1180 C C . GLY B 1 42 ? -0.894 -1.688 -1.982 1 98 42 GLY B C 1
ATOM 1181 O O . GLY B 1 42 ? 0.22 -1.279 -1.647 1 98 42 GLY B O 1
ATOM 1182 N N . ILE B 1 43 ? -1.16 -2.893 -2.424 1 97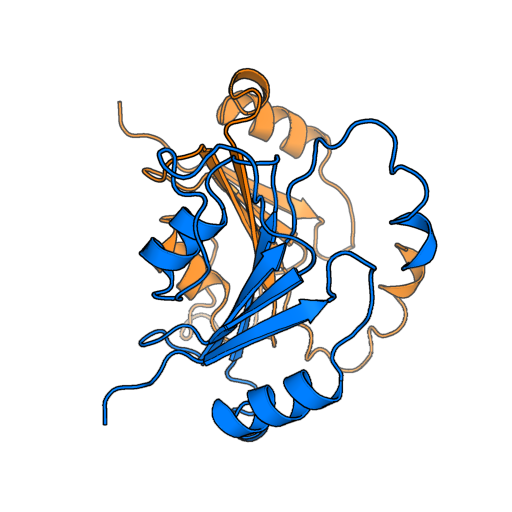.44 43 ILE B N 1
ATOM 1183 C CA . ILE B 1 43 ? -0.052 -3.834 -2.545 1 97.44 43 ILE B CA 1
ATOM 1184 C C . ILE B 1 43 ? 0.065 -4.312 -3.99 1 97.44 43 ILE B C 1
ATOM 1186 O O . ILE B 1 43 ? -0.945 -4.551 -4.656 1 97.44 43 ILE B O 1
ATOM 1190 N N . MET B 1 44 ? 1.303 -4.352 -4.473 1 96.12 44 MET B N 1
ATOM 1191 C CA . MET B 1 44 ? 1.632 -4.828 -5.812 1 96.12 44 MET B CA 1
ATOM 1192 C C . MET B 1 44 ? 2.828 -5.773 -5.773 1 96.12 44 MET B C 1
ATOM 1194 O O . MET B 1 44 ? 3.57 -5.805 -4.789 1 96.12 44 MET B O 1
ATOM 1198 N N . GLY B 1 45 ? 2.955 -6.508 -6.898 1 94.44 45 GLY B N 1
ATOM 1199 C CA . GLY B 1 45 ? 4.027 -7.484 -7.02 1 94.44 45 GLY B CA 1
ATOM 1200 C C . GLY B 1 45 ? 3.709 -8.594 -8 1 94.44 45 GLY B C 1
ATOM 1201 O O . GLY B 1 45 ? 2.637 -8.609 -8.609 1 94.44 45 GLY B O 1
ATOM 1202 N N . PRO B 1 46 ? 4.703 -9.492 -8.102 1 91.06 46 PRO B N 1
ATOM 1203 C CA . PRO B 1 46 ? 4.508 -10.594 -9.047 1 91.06 46 PRO B CA 1
ATOM 1204 C C . PRO B 1 46 ? 3.348 -11.5 -8.656 1 91.06 46 PRO B C 1
ATOM 1206 O O . PRO B 1 46 ? 2.898 -11.484 -7.512 1 91.06 46 PRO B O 1
ATOM 1209 N N . GLN B 1 47 ? 2.871 -12.172 -9.75 1 88.56 47 GLN B N 1
ATOM 1210 C CA . GLN B 1 47 ? 1.841 -13.172 -9.5 1 88.56 47 GLN B CA 1
ATOM 1211 C C . GLN B 1 47 ? 2.318 -14.203 -8.484 1 88.56 47 GLN B C 1
ATOM 1213 O O . GLN B 1 47 ? 3.463 -14.664 -8.547 1 88.56 47 GLN B O 1
ATOM 1218 N N . SER B 1 48 ? 1.464 -14.484 -7.492 1 86.19 48 SER B N 1
ATOM 1219 C CA . SER B 1 48 ? 1.669 -15.539 -6.504 1 86.19 48 SER B CA 1
ATOM 1220 C C . SER B 1 48 ? 2.805 -15.188 -5.547 1 86.19 48 SER B C 1
ATOM 1222 O O . SER B 1 48 ? 3.455 -16.078 -4.992 1 86.19 48 SER B O 1
ATOM 1224 N N . SER B 1 49 ? 3.113 -13.953 -5.344 1 89.25 49 SER B N 1
ATOM 1225 C CA . SER B 1 49 ? 4.188 -13.531 -4.457 1 89.25 49 SER B CA 1
ATOM 1226 C C . SER B 1 49 ? 3.707 -13.43 -3.014 1 89.25 49 SER B C 1
ATOM 1228 O O . SER B 1 49 ? 4.469 -13.055 -2.123 1 89.25 49 SER B O 1
ATOM 1230 N N . GLY B 1 50 ? 2.352 -13.695 -2.734 1 90.94 50 GLY B N 1
ATOM 1231 C CA . GLY B 1 50 ? 1.86 -13.695 -1.365 1 90.94 50 GLY B CA 1
ATOM 1232 C C . GLY B 1 50 ? 1.224 -12.383 -0.958 1 90.94 50 GLY B C 1
ATOM 1233 O O . GLY B 1 50 ? 1.095 -12.094 0.233 1 90.94 50 GLY B O 1
ATOM 1234 N N . LYS B 1 51 ? 0.799 -11.609 -1.876 1 94.19 51 LYS B N 1
ATOM 1235 C CA . LYS B 1 51 ? 0.24 -10.281 -1.614 1 94.19 51 LYS B CA 1
ATOM 1236 C C . LYS B 1 51 ? -0.989 -10.375 -0.713 1 94.19 51 LYS B C 1
ATOM 1238 O O . LYS B 1 51 ? -1.051 -9.727 0.331 1 94.19 51 LYS B O 1
ATOM 1243 N N . SER B 1 52 ? -1.882 -11.172 -1.088 1 94.06 52 SER B N 1
ATOM 1244 C CA . SER B 1 52 ? -3.113 -11.305 -0.316 1 94.06 52 SER B CA 1
ATOM 1245 C C . SER B 1 52 ? -2.834 -11.859 1.078 1 94.06 52 SER B C 1
ATOM 1247 O O . SER B 1 52 ? -3.432 -11.414 2.059 1 94.06 52 SER B O 1
ATOM 1249 N N . THR B 1 53 ? -1.962 -12.805 1.144 1 93.31 53 THR B N 1
ATOM 1250 C CA . THR B 1 53 ? -1.588 -13.391 2.426 1 93.31 53 THR B CA 1
ATOM 1251 C C . THR B 1 53 ? -1.008 -12.336 3.357 1 93.31 53 THR B C 1
ATOM 1253 O O . THR B 1 53 ? -1.361 -12.273 4.539 1 93.31 53 THR B O 1
ATOM 1256 N N . LEU B 1 54 ? -0.117 -11.531 2.809 1 94.25 54 LEU B N 1
ATOM 1257 C CA . LEU B 1 54 ? 0.51 -10.477 3.598 1 94.25 54 LEU B CA 1
ATOM 1258 C C . LEU B 1 54 ? -0.533 -9.492 4.117 1 94.25 54 LEU B C 1
ATOM 1260 O O . LEU B 1 54 ? -0.535 -9.156 5.305 1 94.25 54 LEU B O 1
ATOM 1264 N N . LEU B 1 55 ? -1.441 -9.031 3.271 1 96.25 55 LEU B N 1
ATOM 1265 C CA . LEU B 1 55 ? -2.482 -8.102 3.688 1 96.25 55 LEU B CA 1
ATOM 1266 C C . LEU B 1 55 ? -3.371 -8.719 4.762 1 96.25 55 LEU B C 1
ATOM 1268 O O . LEU B 1 55 ? -3.689 -8.07 5.758 1 96.25 55 LEU B O 1
ATOM 1272 N N . ASN B 1 56 ? -3.742 -9.93 4.539 1 95.75 56 ASN B N 1
ATOM 1273 C CA . ASN B 1 56 ? -4.594 -10.594 5.516 1 95.75 56 ASN B CA 1
ATOM 1274 C C . ASN B 1 56 ? -3.912 -10.688 6.879 1 95.75 56 ASN B C 1
ATOM 1276 O O . ASN B 1 56 ? -4.559 -10.508 7.914 1 95.75 56 ASN B O 1
ATOM 1280 N N . HIS B 1 57 ? -2.725 -10.938 6.836 1 94.88 57 HIS B N 1
ATOM 1281 C CA . HIS B 1 57 ? -1.979 -11.125 8.078 1 94.88 57 HIS B CA 1
ATOM 1282 C C . HIS B 1 57 ? -1.732 -9.789 8.773 1 94.88 57 HIS B C 1
ATOM 1284 O O . HIS B 1 57 ? -1.933 -9.672 9.984 1 94.88 57 HIS B O 1
ATOM 1290 N N . LEU B 1 58 ? -1.361 -8.758 8.102 1 94.5 58 LEU B N 1
ATOM 1291 C CA . LEU B 1 58 ? -0.924 -7.508 8.711 1 94.5 58 LEU B CA 1
ATOM 1292 C C . LEU B 1 58 ? -2.105 -6.57 8.93 1 94.5 58 LEU B C 1
ATOM 1294 O O . LEU B 1 58 ? -2.105 -5.773 9.875 1 94.5 58 LEU B O 1
ATOM 1298 N N . PHE B 1 59 ? -3.082 -6.629 8.031 1 96.19 59 PHE B N 1
ATOM 1299 C CA . PHE B 1 59 ? -4.148 -5.637 8.078 1 96.19 59 PHE B CA 1
ATOM 1300 C C . PHE B 1 59 ? -5.477 -6.285 8.461 1 96.19 59 PHE B C 1
ATOM 1302 O O . PHE B 1 59 ? -6.52 -5.633 8.438 1 96.19 59 PHE B O 1
ATOM 1309 N N . HIS B 1 60 ? -5.488 -7.555 8.703 1 96 60 HIS B N 1
ATOM 1310 C CA . HIS B 1 60 ? -6.668 -8.289 9.148 1 96 60 HIS B CA 1
ATOM 1311 C C . HIS B 1 60 ? -7.797 -8.188 8.125 1 96 60 HIS B C 1
ATOM 1313 O O . HIS B 1 60 ? -8.945 -7.941 8.484 1 96 60 HIS B O 1
ATOM 1319 N N . THR B 1 61 ? -7.406 -8.195 6.895 1 96.62 61 THR B N 1
ATOM 1320 C CA . THR B 1 61 ? -8.367 -8.312 5.805 1 96.62 61 THR B CA 1
ATOM 1321 C C . THR B 1 61 ? -8.719 -9.773 5.547 1 96.62 61 THR B C 1
ATOM 1323 O O . THR B 1 61 ? -8.25 -10.664 6.254 1 96.62 61 THR B O 1
ATOM 1326 N N . ASN B 1 62 ? -9.633 -10 4.582 1 95 62 ASN B N 1
ATOM 1327 C CA . ASN B 1 62 ? -10.078 -11.359 4.305 1 95 62 ASN B CA 1
ATOM 1328 C C . ASN B 1 62 ? -10.039 -11.672 2.811 1 95 62 ASN B C 1
ATOM 1330 O O . ASN B 1 62 ? -10.969 -12.266 2.27 1 95 62 ASN B O 1
ATOM 1334 N N . PHE B 1 63 ? -9 -11.234 2.166 1 93.75 63 PHE B N 1
ATOM 1335 C CA . PHE B 1 63 ? -8.844 -11.516 0.744 1 93.75 63 PHE B CA 1
ATOM 1336 C C . PHE B 1 63 ? -8.672 -13.008 0.505 1 93.75 63 PHE B C 1
ATOM 1338 O O . PHE B 1 63 ? -8.078 -13.711 1.328 1 93.75 63 PHE B O 1
ATOM 1345 N N . ARG B 1 64 ? -9.164 -13.398 -0.665 1 86.25 64 ARG B N 1
ATOM 1346 C CA . ARG B 1 64 ? -8.992 -14.797 -1.047 1 86.25 64 ARG B CA 1
ATOM 1347 C C . ARG B 1 64 ? -7.527 -15.102 -1.335 1 86.25 64 ARG B C 1
ATOM 1349 O O . ARG B 1 64 ? -6.852 -14.344 -2.035 1 86.25 64 ARG B O 1
ATOM 1356 N N . GLU B 1 65 ? -7.059 -16.156 -0.717 1 80.25 65 GLU B N 1
ATOM 1357 C CA . GLU B 1 65 ? -5.68 -16.578 -0.921 1 80.25 65 GLU B CA 1
ATOM 1358 C C . GLU B 1 65 ? -5.609 -17.844 -1.778 1 80.25 65 GLU B C 1
ATOM 1360 O O . GLU B 1 65 ? -6.559 -18.625 -1.809 1 80.25 65 GLU B O 1
ATOM 1365 N N . MET B 1 66 ? -4.508 -17.75 -2.615 1 68.31 66 MET B N 1
ATOM 1366 C CA . MET B 1 66 ? -4.312 -18.938 -3.438 1 68.31 66 MET B CA 1
ATOM 1367 C C . MET B 1 66 ? -4.02 -20.156 -2.568 1 68.31 66 MET B C 1
ATOM 1369 O O . MET B 1 66 ? -3.26 -20.062 -1.603 1 68.31 66 MET B O 1
ATOM 1373 N N . ASP B 1 67 ? -4.988 -21.094 -2.527 1 58.91 67 ASP B N 1
ATOM 1374 C CA . ASP B 1 67 ? -4.754 -22.344 -1.813 1 58.91 67 ASP B CA 1
ATOM 1375 C C . ASP B 1 67 ? -3.838 -23.281 -2.609 1 58.91 67 ASP B C 1
ATOM 1377 O O . ASP B 1 67 ? -4.078 -23.531 -3.793 1 58.91 67 ASP B O 1
ATOM 1381 N N . ALA B 1 68 ? -2.549 -23.422 -2.129 1 51.38 68 ALA B N 1
ATOM 1382 C CA . ALA B 1 68 ? -1.661 -24.406 -2.742 1 51.38 68 ALA B CA 1
ATOM 1383 C C . ALA B 1 68 ? -2.434 -25.656 -3.156 1 51.38 68 ALA B C 1
ATOM 1385 O O . ALA B 1 68 ? -2.129 -26.281 -4.18 1 51.38 68 ALA B O 1
ATOM 1386 N N . TYR B 1 69 ? -3.285 -26.156 -2.301 1 50.09 69 TYR B N 1
ATOM 1387 C CA . TYR B 1 69 ? -3.932 -27.422 -2.605 1 50.09 69 TYR B CA 1
ATOM 1388 C C . TYR B 1 69 ? -4.926 -27.281 -3.75 1 50.09 69 TYR B C 1
ATOM 1390 O O . TYR B 1 69 ? -5.207 -28.234 -4.469 1 50.09 69 TYR B O 1
ATOM 1398 N N . LYS B 1 70 ? -5.734 -26.297 -3.662 1 52.69 70 LYS B N 1
ATOM 1399 C CA . LYS B 1 70 ? -6.797 -26.266 -4.66 1 52.69 70 LYS B CA 1
ATOM 1400 C C . LYS B 1 70 ? -6.285 -25.719 -5.988 1 52.69 70 LYS B C 1
ATOM 1402 O O . LYS B 1 70 ? -7.066 -25.484 -6.918 1 52.69 70 LYS B O 1
ATOM 1407 N N . GLY B 1 71 ? -5.059 -25.844 -6.395 1 47.31 71 GLY B N 1
ATOM 1408 C CA . GLY B 1 71 ? -4.449 -25.547 -7.68 1 47.31 71 GLY B CA 1
ATOM 1409 C C . GLY B 1 71 ? -4.016 -24.094 -7.816 1 47.31 71 GLY B C 1
ATOM 1410 O O . GLY B 1 71 ? -4.566 -23.219 -7.156 1 47.31 71 GLY B O 1
ATOM 1411 N N . ARG B 1 72 ? -2.627 -23.828 -8.055 1 49.56 72 ARG B N 1
ATOM 1412 C CA . ARG B 1 72 ? -1.879 -22.609 -8.391 1 49.56 72 ARG B CA 1
ATOM 1413 C C . ARG B 1 72 ? -2.727 -21.656 -9.227 1 49.56 72 ARG B C 1
ATOM 1415 O O . ARG B 1 72 ? -2.217 -20.672 -9.758 1 49.56 72 ARG B O 1
ATOM 1422 N N . SER B 1 73 ? -3.984 -22.047 -9.625 1 50.12 73 SER B N 1
ATOM 1423 C CA . SER B 1 73 ? -4.523 -21.328 -10.773 1 50.12 73 SER B CA 1
ATOM 1424 C C . SER B 1 73 ? -5.133 -20 -10.359 1 50.12 73 SER B C 1
ATOM 1426 O O . SER B 1 73 ? -5.148 -19.047 -11.148 1 50.12 73 SER B O 1
ATOM 1428 N N . GLN B 1 74 ? -5.973 -19.953 -9.336 1 56.38 74 GLN B N 1
ATOM 1429 C CA . GLN B 1 74 ? -6.766 -18.734 -9.312 1 56.38 74 GLN B CA 1
ATOM 1430 C C . GLN B 1 74 ? -6.031 -17.609 -8.586 1 56.38 74 GLN B C 1
ATOM 1432 O O . GLN B 1 74 ? -5.805 -17.703 -7.375 1 56.38 74 GLN B O 1
ATOM 1437 N N . THR B 1 75 ? -5.094 -16.922 -9.266 1 72 75 THR B N 1
ATOM 1438 C CA . THR B 1 75 ? -4.441 -15.688 -8.82 1 72 75 THR B CA 1
ATOM 1439 C C . THR B 1 75 ? -5.445 -14.539 -8.734 1 72 75 THR B C 1
ATOM 1441 O O . THR B 1 75 ? -6.559 -14.648 -9.25 1 72 75 THR B O 1
ATOM 1444 N N . THR B 1 76 ? -5.32 -13.633 -7.781 1 80.44 76 THR B N 1
ATOM 1445 C CA . THR B 1 76 ? -6.164 -12.453 -7.652 1 80.44 76 THR B CA 1
ATOM 1446 C C . THR B 1 76 ? -6.453 -11.844 -9.023 1 80.44 76 THR B C 1
ATOM 1448 O O . THR B 1 76 ? -5.531 -11.586 -9.797 1 80.44 76 THR B O 1
ATOM 1451 N N . LYS B 1 77 ? -7.762 -11.961 -9.414 1 87.44 77 LYS B N 1
ATOM 1452 C CA . LYS B 1 77 ? -8.164 -11.305 -10.656 1 87.44 77 LYS B CA 1
ATOM 1453 C C . LYS B 1 77 ? -8.703 -9.898 -10.383 1 87.44 77 LYS B C 1
ATOM 1455 O O . LYS B 1 77 ? -9.547 -9.719 -9.508 1 87.44 77 LYS B O 1
ATOM 1460 N N . GLY B 1 78 ? -8.117 -8.914 -11.141 1 93.19 78 GLY B N 1
ATOM 1461 C CA . GLY B 1 78 ? -8.578 -7.547 -10.969 1 93.19 78 GLY B CA 1
ATOM 1462 C C . GLY B 1 78 ? -7.992 -6.875 -9.742 1 93.19 78 GLY B C 1
ATOM 1463 O O . GLY B 1 78 ? -6.816 -7.059 -9.422 1 93.19 78 GLY B O 1
ATOM 1464 N N . ILE B 1 79 ? -8.742 -5.945 -9.172 1 96.12 79 ILE B N 1
ATOM 1465 C CA . ILE B 1 79 ? -8.344 -5.215 -7.973 1 96.12 79 ILE B CA 1
ATOM 1466 C C . ILE B 1 79 ? -9.391 -5.418 -6.875 1 96.12 79 ILE B C 1
ATOM 1468 O O . ILE B 1 79 ? -10.586 -5.215 -7.098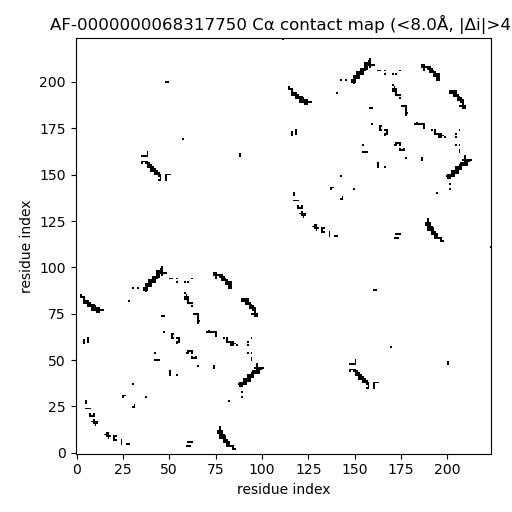 1 96.12 79 ILE B O 1
ATOM 1472 N N . TRP B 1 80 ? -8.914 -5.805 -5.727 1 97.38 80 TRP B N 1
ATOM 1473 C CA . TRP B 1 80 ? -9.789 -6.008 -4.57 1 97.38 80 TRP B CA 1
ATOM 1474 C C . TRP B 1 80 ? -9.508 -4.965 -3.492 1 97.38 80 TRP B C 1
ATOM 1476 O O . TRP B 1 80 ? -8.391 -4.457 -3.383 1 97.38 80 TRP B O 1
ATOM 1486 N N . MET B 1 81 ? -10.555 -4.637 -2.73 1 98 81 MET B N 1
ATOM 1487 C CA . MET B 1 81 ? -10.391 -3.723 -1.604 1 98 81 MET B CA 1
ATOM 1488 C C . MET B 1 81 ? -11.125 -4.242 -0.371 1 98 81 MET B C 1
ATOM 1490 O O . MET B 1 81 ? -12.117 -4.961 -0.492 1 98 81 MET B O 1
ATOM 1494 N N . ALA B 1 82 ? -10.641 -3.9 0.753 1 98.12 82 ALA B N 1
ATOM 1495 C CA . ALA B 1 82 ? -11.25 -4.262 2.033 1 98.12 82 ALA B CA 1
ATOM 1496 C C . ALA B 1 82 ? -10.867 -3.262 3.121 1 98.12 82 ALA B C 1
ATOM 1498 O O . ALA B 1 82 ? -9.82 -2.621 3.047 1 98.12 82 ALA B O 1
ATOM 1499 N N . ASN B 1 83 ? -11.789 -3.07 4.074 1 98 83 ASN B N 1
ATOM 1500 C CA . ASN B 1 83 ? -11.414 -2.307 5.258 1 98 83 ASN B CA 1
ATOM 1501 C C . ASN B 1 83 ? -10.547 -3.137 6.207 1 98 83 ASN B C 1
ATOM 1503 O O . ASN B 1 83 ? -10.766 -4.34 6.352 1 98 83 ASN B O 1
ATOM 1507 N N . CYS B 1 84 ? -9.594 -2.449 6.766 1 97.19 84 CYS B N 1
ATOM 1508 C CA . CYS B 1 84 ? -8.695 -3.092 7.723 1 97.19 84 CYS B CA 1
ATOM 1509 C C . CYS B 1 84 ? -9.266 -3.021 9.133 1 97.19 84 CYS B C 1
ATOM 1511 O O . CYS B 1 84 ? -9.312 -1.947 9.734 1 97.19 84 CYS B O 1
ATOM 1513 N N . VAL B 1 85 ? -9.523 -4.156 9.641 1 95.12 85 VAL B N 1
ATOM 1514 C CA . VAL B 1 85 ? -10.227 -4.215 10.914 1 95.12 85 VAL B CA 1
ATOM 1515 C C . VAL B 1 85 ? -9.25 -3.959 12.062 1 95.12 85 VAL B C 1
ATOM 1517 O O . VAL B 1 85 ? -8.18 -4.562 12.117 1 95.12 85 VAL B O 1
ATOM 1520 N N . GLY B 1 86 ? -9.617 -3.062 12.984 1 93.81 86 GLY B N 1
ATOM 1521 C CA . GLY B 1 86 ? -8.828 -2.822 14.18 1 93.81 86 GLY B CA 1
ATOM 1522 C C . GLY B 1 86 ? -7.641 -1.905 13.93 1 93.81 86 GLY B C 1
ATOM 1523 O O . GLY B 1 86 ? -6.738 -1.812 14.766 1 93.81 86 GLY B O 1
ATOM 1524 N N . ILE B 1 87 ? -7.598 -1.326 12.852 1 94.06 87 ILE B N 1
ATOM 1525 C CA . ILE B 1 87 ? -6.473 -0.459 12.516 1 94.06 87 ILE B CA 1
ATOM 1526 C C . ILE B 1 87 ? -6.949 0.988 12.414 1 94.06 87 ILE B C 1
ATOM 1528 O O . ILE B 1 87 ? -7.941 1.279 11.742 1 94.06 87 ILE B O 1
ATOM 1532 N N . GLU B 1 88 ? -6.301 1.836 13.164 1 92.5 88 GLU B N 1
ATOM 1533 C CA . GLU B 1 88 ? -6.527 3.275 13.078 1 92.5 88 GLU B CA 1
ATOM 1534 C C . GLU B 1 88 ? -5.32 3.986 12.469 1 92.5 88 GLU B C 1
ATOM 1536 O O . GLU B 1 88 ? -4.176 3.631 12.75 1 92.5 88 GLU B O 1
ATOM 1541 N N . PRO B 1 89 ? -5.609 5.109 11.742 1 94.62 89 PRO B N 1
ATOM 1542 C CA . PRO B 1 89 ? -6.883 5.602 11.211 1 94.62 89 PRO B CA 1
ATOM 1543 C C . PRO B 1 89 ? -7.59 4.582 10.32 1 94.62 89 PRO B C 1
ATOM 1545 O O . PRO B 1 89 ? -7.004 3.559 9.961 1 94.62 89 PRO B O 1
ATOM 1548 N N . LEU B 1 90 ? -8.938 4.844 10.023 1 95.94 90 LEU B N 1
ATOM 1549 C CA . LEU B 1 90 ? -9.609 3.953 9.086 1 95.94 90 LEU B CA 1
ATOM 1550 C C . LEU B 1 90 ? -8.734 3.695 7.859 1 95.94 90 LEU B C 1
ATOM 1552 O O . LEU B 1 90 ? -8.328 4.637 7.172 1 95.94 90 LEU B O 1
ATOM 1556 N N . THR B 1 91 ? -8.422 2.504 7.648 1 97.44 91 THR B N 1
ATOM 1557 C CA . THR B 1 91 ? -7.512 2.125 6.57 1 97.44 91 THR B CA 1
ATOM 1558 C C . THR B 1 91 ? -8.195 1.168 5.598 1 97.44 91 THR B C 1
ATOM 1560 O O . THR B 1 91 ? -8.852 0.214 6.016 1 97.44 91 THR B O 1
ATOM 1563 N N . ILE B 1 92 ? -8.086 1.481 4.324 1 97.94 92 ILE B N 1
ATOM 1564 C CA . ILE B 1 92 ? -8.555 0.611 3.25 1 97.94 92 ILE B CA 1
ATOM 1565 C C . ILE B 1 92 ? -7.355 -0.061 2.578 1 97.94 92 ILE B C 1
ATOM 1567 O O . ILE B 1 92 ? -6.375 0.603 2.23 1 97.94 92 ILE B O 1
ATOM 1571 N N . ALA B 1 93 ? -7.426 -1.378 2.42 1 98.38 93 ALA B N 1
ATOM 1572 C CA . ALA B 1 93 ? -6.387 -2.133 1.723 1 98.38 93 ALA B CA 1
ATOM 1573 C C . ALA B 1 93 ? -6.836 -2.508 0.313 1 98.38 93 ALA B C 1
ATOM 1575 O O . ALA B 1 93 ? -7.988 -2.889 0.102 1 98.38 93 ALA B O 1
ATOM 1576 N N . MET B 1 94 ? -5.918 -2.338 -0.608 1 98.12 94 MET B N 1
ATOM 1577 C CA . MET B 1 94 ? -6.16 -2.74 -1.991 1 98.12 94 MET B CA 1
ATOM 1578 C C . MET B 1 94 ? -5.168 -3.814 -2.426 1 98.12 94 MET B C 1
ATOM 1580 O O . MET B 1 94 ? -3.957 -3.648 -2.271 1 98.12 94 MET B O 1
ATOM 1584 N N . ASP B 1 95 ? -5.695 -4.879 -2.93 1 96.81 95 ASP B N 1
ATOM 1585 C CA . ASP B 1 95 ? -4.926 -6.012 -3.439 1 96.81 95 ASP B CA 1
ATOM 1586 C C . ASP B 1 95 ? -4.953 -6.051 -4.965 1 96.81 95 ASP B C 1
ATOM 1588 O O . ASP B 1 95 ? -5.957 -6.445 -5.562 1 96.81 95 ASP B O 1
ATOM 1592 N N . LEU B 1 96 ? -3.803 -5.652 -5.598 1 95.12 96 LEU B N 1
ATOM 1593 C CA . LEU B 1 96 ? -3.736 -5.59 -7.055 1 95.12 96 LEU B CA 1
ATOM 1594 C C . LEU B 1 96 ? -3.307 -6.934 -7.637 1 95.12 96 LEU B C 1
ATOM 1596 O O . LEU B 1 96 ? -2.525 -7.66 -7.016 1 95.12 96 LEU B O 1
ATOM 1600 N N . GLU B 1 97 ? -3.764 -7.176 -8.797 1 89.88 97 GLU B N 1
ATOM 1601 C CA . GLU B 1 97 ? -3.357 -8.383 -9.508 1 89.88 97 GLU B CA 1
ATOM 1602 C C . GLU B 1 97 ? -1.852 -8.398 -9.758 1 89.88 97 GLU B C 1
ATOM 1604 O O . GLU B 1 97 ? -1.259 -7.367 -10.07 1 89.88 97 GLU B O 1
ATOM 1609 N N . GLY B 1 98 ? -1.272 -9.5 -9.727 1 90.19 98 GLY B N 1
ATOM 1610 C CA . GLY B 1 98 ? 0.161 -9.656 -9.914 1 90.19 98 GLY B CA 1
ATOM 1611 C C . GLY B 1 98 ? 0.623 -9.32 -11.32 1 90.19 98 GLY B C 1
ATOM 1612 O O . GLY B 1 98 ? -0.142 -9.445 -12.273 1 90.19 98 GLY B O 1
ATOM 1613 N N . THR B 1 99 ? 1.927 -8.695 -11.641 1 82 99 THR B N 1
ATOM 1614 C CA . THR B 1 99 ? 2.469 -8.211 -12.906 1 82 99 THR B CA 1
ATOM 1615 C C . THR B 1 99 ? 3.08 -9.359 -13.703 1 82 99 THR B C 1
ATOM 1617 O O . THR B 1 99 ? 3.23 -9.266 -14.922 1 82 99 THR B O 1
ATOM 1620 N N . ASP B 1 100 ? 3.568 -10.523 -13.398 1 64.5 100 ASP B N 1
ATOM 1621 C CA . ASP B 1 100 ? 4.305 -11.508 -14.195 1 64.5 100 ASP B CA 1
ATOM 1622 C C . ASP B 1 100 ? 3.453 -12.016 -15.352 1 64.5 100 ASP B C 1
ATOM 1624 O O . ASP B 1 100 ? 3.793 -13.023 -15.984 1 64.5 100 ASP B O 1
ATOM 1628 N N . GLY B 1 101 ? 2.209 -11.648 -15.523 1 48.78 101 GLY B N 1
ATOM 1629 C CA . GLY B 1 101 ? 1.672 -12.242 -16.734 1 48.78 101 GLY B CA 1
ATOM 1630 C C . GLY B 1 101 ? 2.451 -11.867 -17.984 1 48.78 101 GLY B C 1
ATOM 1631 O O . GLY B 1 101 ? 3.008 -10.766 -18.062 1 48.78 101 GLY B O 1
ATOM 1632 N N . ARG B 1 102 ? 2.992 -12.836 -18.891 1 39.47 102 ARG B N 1
ATOM 1633 C CA . ARG B 1 102 ? 3.539 -12.586 -20.219 1 39.47 102 ARG B CA 1
ATOM 1634 C C . ARG B 1 102 ? 3.045 -11.258 -20.781 1 39.47 102 ARG B C 1
ATOM 1636 O O . ARG B 1 102 ? 3.844 -10.414 -21.188 1 39.47 102 ARG B O 1
ATOM 1643 N N . GLU B 1 103 ? 1.935 -11.227 -21.859 1 36.81 103 GLU B N 1
ATOM 1644 C CA . GLU B 1 103 ? 1.402 -10.414 -22.938 1 36.81 103 GLU B CA 1
ATOM 1645 C C . GLU B 1 103 ? 0.744 -9.141 -22.406 1 36.81 103 GLU B C 1
ATOM 1647 O O . GLU B 1 103 ? 0.1 -8.406 -23.156 1 36.81 103 GLU B O 1
ATOM 1652 N N . ARG B 1 104 ? 0.182 -8.867 -21.203 1 37.22 104 ARG B N 1
ATOM 1653 C CA . ARG B 1 104 ? -0.828 -7.816 -21.297 1 37.22 104 ARG B CA 1
ATOM 1654 C C . ARG B 1 104 ? -0.18 -6.438 -21.344 1 37.22 104 ARG B C 1
ATOM 1656 O O . ARG B 1 104 ? -0.195 -5.703 -20.344 1 37.22 104 ARG B O 1
ATOM 1663 N N . GLY B 1 105 ? 0.97 -6.105 -21.547 1 36.59 105 GLY B N 1
ATOM 1664 C CA . GLY B 1 105 ? 1.515 -4.828 -21.969 1 36.59 105 GLY B CA 1
ATOM 1665 C C . GLY B 1 105 ? 0.452 -3.854 -22.438 1 36.59 105 GLY B C 1
ATOM 1666 O O . GLY B 1 105 ? 0.659 -2.639 -22.422 1 36.59 105 GLY B O 1
ATOM 1667 N N . GLU B 1 106 ? -0.534 -4.223 -23.297 1 34.44 106 GLU B N 1
ATOM 1668 C CA . GLU B 1 106 ? -1.499 -3.389 -24.016 1 34.44 106 GLU B CA 1
ATOM 1669 C C . GLU B 1 106 ? -2.48 -2.734 -23.047 1 34.44 106 GLU B C 1
ATOM 1671 O O . GLU B 1 106 ? -3.039 -1.675 -23.344 1 34.44 106 GLU B O 1
ATOM 1676 N N . CYS B 1 107 ? -2.975 -3.338 -22.016 1 28.94 107 CYS B N 1
ATOM 1677 C CA . CYS B 1 107 ? -4.133 -2.754 -21.359 1 28.94 107 CYS B CA 1
ATOM 1678 C C . CYS B 1 107 ? -3.711 -1.633 -20.406 1 28.94 107 CYS B C 1
ATOM 1680 O O . CYS B 1 107 ? -4.523 -0.776 -20.062 1 28.94 107 CYS B O 1
ATOM 1682 N N . PHE B 1 108 ? -2.664 -1.591 -19.641 1 33.19 108 PHE B N 1
ATOM 1683 C CA . PHE B 1 108 ? -2.348 -0.458 -18.781 1 33.19 108 PHE B CA 1
ATOM 1684 C C . PHE B 1 108 ? -2.203 0.821 -19.594 1 33.19 108 PHE B C 1
ATOM 1686 O O . PHE B 1 108 ? -2.158 1.918 -19.031 1 33.19 108 PHE B O 1
ATOM 1693 N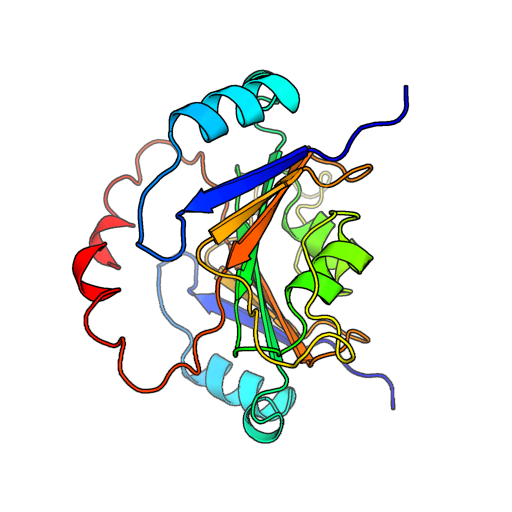 N . GLN B 1 109 ? -1.765 0.835 -20.734 1 31.02 109 GLN B N 1
ATOM 1694 C CA . GLN B 1 109 ? -1.793 2.027 -21.578 1 31.02 109 GLN B CA 1
ATOM 1695 C C . GLN B 1 109 ? -3.209 2.582 -21.703 1 31.02 109 GLN B C 1
ATOM 1697 O O . GLN B 1 109 ? -3.396 3.77 -21.969 1 31.02 109 GLN B O 1
ATOM 1702 N N . LYS B 1 110 ?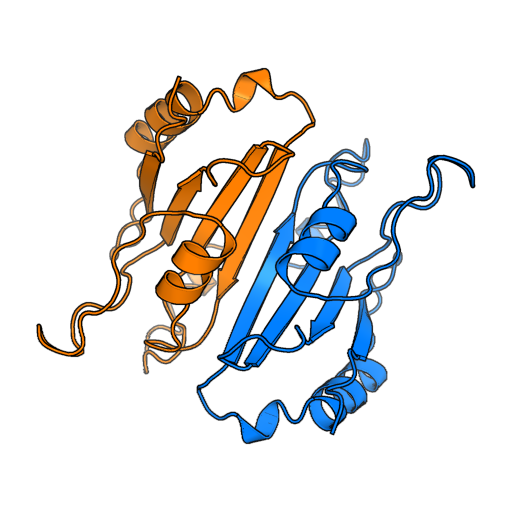 -4.285 1.707 -21.672 1 31.06 110 LYS B N 1
ATOM 1703 C CA . LYS B 1 110 ? -5.598 2.277 -21.969 1 31.06 110 LYS B CA 1
ATOM 1704 C C . LYS B 1 110 ? -6.164 3.01 -20.766 1 31.06 110 LYS B C 1
ATOM 1706 O O . LYS B 1 110 ? -7.172 3.711 -20.859 1 31.06 110 LYS B O 1
ATOM 1711 N N . GLN B 1 111 ? -5.73 2.666 -19.625 1 27.41 111 GLN B N 1
ATOM 1712 C CA . GLN B 1 111 ? -6.445 3.348 -18.547 1 27.41 111 GLN B CA 1
ATOM 1713 C C . GLN B 1 111 ? -5.809 4.695 -18.234 1 27.41 111 GLN B C 1
ATOM 1715 O O . GLN B 1 111 ? -6.418 5.535 -17.578 1 27.41 111 GLN B O 1
ATOM 1720 N N . PHE B 1 112 ? -4.531 4.82 -18.281 1 25.55 112 PHE B N 1
ATOM 1721 C CA . PHE B 1 112 ? -4.078 6.199 -18.141 1 25.55 112 PHE B CA 1
ATOM 1722 C C . PHE B 1 112 ? -4.059 6.906 -19.484 1 25.55 112 PHE B C 1
ATOM 1724 O O . PHE B 1 112 ? -3.766 6.285 -20.516 1 25.55 112 PHE B O 1
#

Foldseek 3Di:
DFDDKDKDQQAFLVRDGDPVRVVVQCVSLVVVVLVPWEEEAEDEAAWPPCQVVVCCVPQVHDDDDDDPVVDSPDTDRHKMKIWRGPDTPTYIYIYGTYPDDDPPPPPVVVPD/DFPDKDKDQQAFLVRDGDPVRVVVQCVSLVVVVLVPWEEEAEDEAAWPPCQVVVCCVPQVHDDDDDDPPVDSPDTDRHKMKIWRGPDTPTYIYIYGTYDPDDPPPPPVVVPD

Solvent-accessible surface area (backbone atoms only — not comparable to full-atom values): 12653 Å² total; per-residue (Å²): 127,84,73,75,64,52,74,44,69,43,24,36,74,83,66,48,71,35,60,71,58,48,55,52,49,41,60,72,70,42,51,83,74,41,74,58,41,32,37,39,35,38,39,40,34,30,60,89,30,47,63,42,52,48,44,28,67,75,38,46,36,84,61,79,58,71,43,77,82,80,44,88,65,67,58,70,61,29,30,32,35,26,38,28,44,94,45,81,46,50,31,36,39,31,47,46,40,40,54,65,73,88,79,71,74,67,58,69,60,69,72,103,130,85,75,73,63,53,72,44,68,43,24,36,74,85,66,48,71,35,62,70,60,48,56,51,48,41,60,72,70,43,53,84,75,41,75,60,41,30,36,39,35,38,38,41,36,33,58,87,29,48,63,42,55,47,43,27,70,76,37,46,35,84,59,80,60,71,42,77,83,81,43,87,67,65,60,70,61,29,30,32,36,26,40,28,45,94,45,81,46,50,30,36,40,32,47,46,38,41,65,66,65,88,79,69,78,67,59,70,60,70,73,102